Protein 8CC2 (pdb70)

Structure (mmCIF, N/CA/C/O backbone):
data_8CC2
#
_entry.id   8CC2
#
_cell.length_a   33.185
_cell.length_b   79.214
_cell.length_c   90.631
_cell.angle_alpha   90.000
_cell.angle_beta   90.000
_cell.angle_gamma   90.000
#
_symmetry.space_group_name_H-M   'P 21 21 21'
#
loop_
_entity.id
_entity.type
_entity.pdbx_description
1 polymer 'Cathepsin B-like peptidase (C01 family)'
2 non-polymer 'gallinamide A, bound form'
3 non-polymer 'SODIUM ION'
4 water water
#
loop_
_atom_site.group_PDB
_atom_site.id
_atom_site.type_symbol
_atom_site.label_atom_id
_atom_site.label_alt_id
_atom_site.label_comp_id
_atom_site.label_asym_id
_atom_site.label_entity_id
_atom_site.label_seq_id
_atom_site.pdbx_PDB_ins_code
_atom_site.Cartn_x
_atom_site.Cartn_y
_atom_site.Cartn_z
_atom_site.occupancy
_atom_site.B_iso_or_equiv
_atom_site.auth_seq_id
_atom_site.auth_comp_id
_atom_site.auth_asym_id
_atom_site.auth_atom_id
_atom_site.pdbx_PDB_model_num
ATOM 1 N N . VAL A 1 1 ? -4.545 -11.535 -2.542 1.000 40.223 70 VAL AAA N 1
ATOM 2 C CA . VAL A 1 1 ? -3.381 -10.595 -2.415 1.000 40.402 70 VAL AAA CA 1
ATOM 3 C C . VAL A 1 1 ? -3.692 -9.552 -1.335 1.000 35.806 70 VAL AAA C 1
ATOM 4 O O . VAL A 1 1 ? -4.870 -9.108 -1.221 1.000 34.687 70 VAL AAA O 1
ATOM 8 N N . GLU A 1 2 ? -2.676 -9.145 -0.573 1.000 28.610 71 GLU AAA N 1
ATOM 9 C CA . GLU A 1 2 ? -2.849 -8.066 0.427 1.000 24.014 71 GLU AAA CA 1
ATOM 10 C C . GLU A 1 2 ? -2.711 -6.722 -0.298 1.000 20.510 71 GLU AAA C 1
ATOM 11 O O . GLU A 1 2 ? -1.691 -6.448 -0.967 1.000 24.035 71 GLU AAA O 1
ATOM 17 N N . ILE A 1 3 ? -3.718 -5.897 -0.113 1.000 18.907 72 ILE AAA N 1
ATOM 18 C CA . ILE A 1 3 ? -3.800 -4.546 -0.695 1.000 17.351 72 ILE AAA CA 1
ATOM 19 C C . ILE A 1 3 ? -3.053 -3.596 0.229 1.000 15.974 72 ILE AAA C 1
ATOM 20 O O . ILE A 1 3 ? -3.377 -3.513 1.429 1.000 17.440 72 ILE AAA O 1
ATOM 25 N N . PRO A 1 4 ? -2.066 -2.834 -0.306 1.000 14.832 73 PRO AAA N 1
ATOM 26 C CA . PRO A 1 4 ? -1.362 -1.835 0.491 1.000 15.628 73 PRO AAA CA 1
ATOM 27 C C . PRO A 1 4 ? -2.279 -0.644 0.783 1.000 14.862 73 PRO AAA C 1
ATOM 28 O O . PRO A 1 4 ? -3.266 -0.431 0.062 1.000 15.893 73 PRO AAA O 1
ATOM 32 N N . SER A 1 5 ? -1.947 0.126 1.811 1.000 15.356 74 SER AAA N 1
ATOM 33 C CA . SER A 1 5 ? -2.733 1.309 2.242 1.000 17.428 74 SER AAA CA 1
ATOM 34 C C . SER A 1 5 ? -2.695 2.371 1.149 1.000 15.086 74 SER AAA C 1
ATOM 35 O O . SER A 1 5 ? -3.632 3.176 1.034 1.000 16.969 74 SER AAA O 1
ATOM 38 N N . SER A 1 6 ? -1.628 2.390 0.364 1.000 13.362 75 SER AAA N 1
ATOM 39 C CA A SER A 1 6 ? -1.511 3.338 -0.761 0.500 12.288 75 SER AAA CA 1
ATOM 40 C CA B SER A 1 6 ? -1.450 3.360 -0.735 0.500 13.169 75 SER AAA CA 1
ATOM 41 C C . SER A 1 6 ? -0.839 2.651 -1.946 1.000 11.933 75 SER AAA C 1
ATOM 42 O O . SER A 1 6 ? -0.092 1.669 -1.760 1.000 13.566 75 SER AAA O 1
ATOM 47 N N . PHE A 1 7 ? -1.166 3.125 -3.123 1.000 10.427 76 PHE AAA N 1
ATOM 48 C CA . PHE A 1 7 ? -0.605 2.587 -4.370 1.000 9.817 76 PHE AAA CA 1
ATOM 49 C C . PHE A 1 7 ? -0.599 3.712 -5.391 1.000 9.788 76 PHE AAA C 1
ATOM 50 O O . PHE A 1 7 ? -1.607 4.400 -5.529 1.000 10.779 76 PHE AAA O 1
ATOM 58 N N . ASP A 1 8 ? 0.493 3.810 -6.139 1.000 9.685 77 ASP AAA N 1
ATOM 59 C CA . ASP A 1 8 ? 0.594 4.815 -7.218 1.000 10.308 77 ASP AAA CA 1
ATOM 60 C C . ASP A 1 8 ? 1.205 4.118 -8.422 1.000 9.462 77 ASP AAA C 1
ATOM 61 O O . ASP A 1 8 ? 2.381 3.722 -8.367 1.000 10.499 77 ASP AAA O 1
ATOM 66 N N . SER A 1 9 ? 0.440 3.985 -9.497 1.000 9.125 78 SER AAA N 1
ATOM 67 C CA . SER A 1 9 ? 0.926 3.313 -10.727 1.000 9.021 78 SER AAA CA 1
ATOM 68 C C . SER A 1 9 ? 2.219 3.984 -11.219 1.000 9.356 78 SER AAA C 1
ATOM 69 O O . SER A 1 9 ? 3.036 3.321 -11.867 1.000 10.267 78 SER AAA O 1
ATOM 72 N N . ARG A 1 10 ? 2.358 5.295 -11.015 1.000 10.226 79 ARG AAA N 1
ATOM 73 C CA . ARG A 1 10 ? 3.558 6.020 -11.524 1.000 11.103 79 ARG AAA CA 1
ATOM 74 C C . ARG A 1 10 ? 4.811 5.492 -10.843 1.000 11.590 79 ARG AAA C 1
ATOM 75 O O . ARG A 1 10 ? 5.872 5.538 -11.463 1.000 14.432 79 ARG AAA O 1
ATOM 83 N N . LYS A 1 11 ? 4.701 5.052 -9.593 1.000 12.036 80 LYS AAA N 1
ATOM 84 C CA . LYS A 1 11 ? 5.850 4.549 -8.797 1.000 12.584 80 LYS AAA CA 1
ATOM 85 C C . LYS A 1 11 ? 6.093 3.061 -9.059 1.000 12.129 80 LYS AAA C 1
ATOM 86 O O . LYS A 1 11 ? 7.272 2.640 -8.997 1.000 14.687 80 LYS AAA O 1
ATOM 92 N N . LYS A 1 12 ? 5.069 2.277 -9.400 1.000 11.879 81 LYS AAA N 1
ATOM 93 C CA . LYS A 1 12 ? 5.293 0.837 -9.673 1.000 12.295 81 LYS AAA CA 1
ATOM 94 C C . LYS A 1 12 ? 5.941 0.676 -11.054 1.000 11.965 81 LYS AAA C 1
ATOM 95 O O . LYS A 1 12 ? 6.807 -0.231 -11.208 1.000 14.614 81 LYS AAA O 1
ATOM 101 N N . TRP A 1 13 ? 5.533 1.482 -12.043 1.000 11.119 82 TRP AAA N 1
ATOM 102 C CA . TRP A 1 13 ? 5.972 1.281 -13.450 1.000 10.505 82 TRP AAA CA 1
ATOM 103 C C . TRP A 1 13 ? 6.538 2.578 -14.019 1.000 10.427 82 TRP AAA C 1
ATOM 104 O O . TRP A 1 13 ? 6.044 3.098 -15.029 1.000 11.068 82 TRP AAA O 1
ATOM 115 N N . PRO A 1 14 ? 7.642 3.104 -13.435 1.000 11.651 83 PRO AAA N 1
ATOM 116 C CA . PRO A 1 14 ? 8.155 4.407 -13.875 1.000 12.741 83 PRO AAA CA 1
ATOM 117 C C . PRO A 1 14 ? 8.762 4.444 -15.280 1.000 11.898 83 PRO AAA C 1
ATOM 118 O O . PRO A 1 14 ? 8.850 5.525 -15.863 1.000 13.706 83 PRO AAA O 1
ATOM 122 N N . ARG A 1 15 ? 9.093 3.287 -15.843 1.000 11.974 84 ARG AAA N 1
ATOM 123 C CA . ARG A 1 15 ? 9.570 3.260 -17.241 1.000 13.361 84 ARG AAA CA 1
ATOM 124 C C . ARG A 1 15 ? 8.444 3.629 -18.203 1.000 12.657 84 ARG AAA C 1
ATOM 125 O O . ARG A 1 15 ? 8.749 4.045 -19.334 1.000 14.540 84 ARG AAA O 1
ATOM 133 N N . CYS A 1 16 ? 7.190 3.489 -17.790 1.000 10.820 85 CYS AAA N 1
ATOM 134 C CA . CYS A 1 16 ? 6.028 3.739 -18.661 1.000 12.467 85 CYS AAA CA 1
ATOM 135 C C . CYS A 1 16 ? 5.611 5.203 -18.492 1.000 12.404 85 CYS AAA C 1
ATOM 136 O O . CYS A 1 16 ? 4.804 5.523 -17.629 1.000 13.012 85 CYS AAA O 1
ATOM 139 N N . LYS A 1 17 ? 6.176 6.078 -19.301 1.000 14.283 86 LYS AAA N 1
ATOM 140 C CA . LYS A 1 17 ? 6.038 7.530 -19.101 1.000 17.179 86 LYS AAA CA 1
ATOM 141 C C . LYS A 1 17 ? 4.607 8.004 -19.361 1.000 14.068 86 LYS AAA C 1
ATOM 142 O O . LYS A 1 17 ? 4.277 9.105 -18.905 1.000 15.436 86 LYS AAA O 1
ATOM 148 N N . SER A 1 18 ? 3.777 7.231 -20.064 1.000 11.778 87 SER AAA N 1
ATOM 149 C CA . SER A 1 18 ? 2.378 7.642 -20.284 1.000 10.889 87 SER AAA CA 1
ATOM 150 C C . SER A 1 18 ? 1.676 7.789 -18.928 1.000 10.428 87 SER AAA C 1
ATOM 151 O O . SER A 1 18 ? 0.759 8.614 -18.806 1.000 10.142 87 SER AAA O 1
ATOM 154 N N . ILE A 1 19 ? 2.058 6.984 -17.941 1.000 9.606 88 ILE AAA N 1
ATOM 155 C CA . ILE A 1 19 ? 1.257 6.921 -16.686 1.000 9.672 88 ILE AAA CA 1
ATOM 156 C C . ILE A 1 19 ? 1.256 8.297 -16.010 1.000 9.438 88 ILE AAA C 1
ATOM 157 O O . ILE A 1 19 ? 0.227 8.677 -15.439 1.000 11.823 88 ILE AAA O 1
ATOM 162 N N . ALA A 1 20 ? 2.395 9.001 -16.039 1.000 9.839 89 ALA AAA N 1
ATOM 163 C CA . ALA A 1 20 ? 2.520 10.324 -15.401 1.000 11.398 89 ALA AAA CA 1
ATOM 164 C C . ALA A 1 20 ? 2.252 11.480 -16.375 1.000 11.587 89 ALA AAA C 1
ATOM 165 O O . ALA A 1 20 ? 2.583 12.627 -16.027 1.000 16.555 89 ALA AAA O 1
ATOM 167 N N . THR A 1 21 ? 1.650 11.220 -17.520 1.000 11.686 90 THR AAA N 1
ATOM 168 C CA . THR A 1 21 ? 1.359 12.271 -18.528 1.000 12.772 90 THR AAA CA 1
ATOM 169 C C . THR A 1 21 ? -0.102 12.692 -18.362 1.000 14.546 90 THR AAA C 1
ATOM 170 O O . THR A 1 21 ? -0.996 11.862 -18.497 1.000 24.268 90 THR AAA O 1
ATOM 174 N N . ILE A 1 22 ? -0.318 13.968 -18.116 1.000 9.651 91 ILE AAA N 1
ATOM 175 C CA . ILE A 1 22 ? -1.658 14.613 -18.112 1.000 9.670 91 ILE AAA CA 1
ATOM 176 C C . ILE A 1 22 ? -1.925 15.206 -19.492 1.000 9.574 91 ILE AAA C 1
ATOM 177 O O . ILE A 1 22 ? -1.085 15.934 -20.038 1.000 13.085 91 ILE AAA O 1
ATOM 182 N N . ARG A 1 23 ? -3.099 14.891 -20.017 1.000 8.738 92 ARG AAA N 1
ATOM 183 C CA . ARG A 1 23 ? -3.552 15.370 -21.323 1.000 9.774 92 ARG AAA CA 1
ATOM 184 C C . ARG A 1 23 ? -4.636 16.444 -21.166 1.000 8.946 92 ARG AAA C 1
ATOM 185 O O . ARG A 1 23 ? -5.098 16.714 -20.037 1.000 9.450 92 ARG AAA O 1
ATOM 193 N N . ASP A 1 24 ? -5.028 17.003 -22.307 1.000 9.466 93 ASP AAA N 1
ATOM 194 C CA . ASP A 1 24 ? -6.091 18.039 -22.370 1.000 9.513 93 ASP AAA CA 1
ATOM 195 C C . ASP A 1 24 ? -7.048 17.705 -23.517 1.000 9.043 93 ASP AAA C 1
ATOM 196 O O . ASP A 1 24 ? -6.640 17.779 -24.692 1.000 10.062 93 ASP AAA O 1
ATOM 201 N N . GLN A 1 25 ? -8.309 17.444 -23.186 1.000 9.039 94 GLN AAA N 1
ATOM 202 C CA . GLN A 1 25 ? -9.353 17.150 -24.203 1.000 9.946 94 GLN AAA CA 1
ATOM 203 C C . GLN A 1 25 ? -9.757 18.419 -24.975 1.000 9.962 94 GLN AAA C 1
ATOM 204 O O . GLN A 1 25 ? -10.438 18.297 -26.007 1.000 10.018 94 GLN AAA O 1
ATOM 210 N N . SER A 1 26 ? -9.383 19.600 -24.501 1.000 9.926 95 SER AAA N 1
ATOM 211 C CA . SER A 1 26 ? -9.700 20.883 -25.166 1.000 9.694 95 SER AAA CA 1
ATOM 212 C C . SER A 1 26 ? -11.225 21.105 -25.185 1.000 9.441 95 SER AAA C 1
ATOM 213 O O . SER A 1 26 ? -11.948 20.604 -24.266 1.000 10.673 95 SER AAA O 1
ATOM 216 N N . ARG A 1 27 ? -11.703 21.861 -26.181 1.000 10.407 96 ARG AAA N 1
ATOM 217 C CA . ARG A 1 27 ? -13.117 22.308 -26.263 1.000 10.932 96 ARG AAA CA 1
ATOM 218 C C . ARG A 1 27 ? -13.919 21.183 -26.941 1.000 10.564 96 ARG AAA C 1
ATOM 219 O O . ARG A 1 27 ? -14.467 21.367 -28.027 1.000 13.343 96 ARG AAA O 1
ATOM 227 N N . CYS A 1 28 ? -14.036 20.040 -26.290 1.000 11.262 97 CYS AAA N 1
ATOM 228 C CA . CYS A 1 28 ? -14.556 18.795 -26.909 1.000 12.154 97 CYS AAA CA 1
ATOM 229 C C . CYS A 1 28 ? -14.959 17.884 -25.757 1.000 11.750 97 CYS AAA C 1
ATOM 230 O O . CYS A 1 28 ? -14.154 17.706 -24.854 1.000 13.245 97 CYS AAA O 1
ATOM 233 N N . GLY A 1 29 ? -16.130 17.278 -25.836 1.000 11.630 98 GLY AAA N 1
ATOM 234 C CA . GLY A 1 29 ? -16.589 16.293 -24.851 1.000 11.167 98 GLY AAA CA 1
ATOM 235 C C . GLY A 1 29 ? -16.022 14.914 -25.117 1.000 10.978 98 GLY AAA C 1
ATOM 236 O O . GLY A 1 29 ? -16.771 13.939 -25.126 1.000 13.975 98 GLY AAA O 1
ATOM 237 N N . SER A 1 30 ? -14.715 14.827 -25.275 1.000 10.145 99 SER AAA N 1
ATOM 238 C CA . SER A 1 30 ? -13.999 13.586 -25.624 1.000 9.440 99 SER AAA CA 1
ATOM 239 C C . SER A 1 30 ? -13.371 12.920 -24.395 1.000 9.983 99 SER AAA C 1
ATOM 240 O O . SER A 1 30 ? -12.495 12.043 -24.555 1.000 9.821 99 SER AAA O 1
ATOM 243 N N . CYS A 1 31 ? -13.808 13.284 -23.202 1.000 9.336 100 CYS AAA N 1
ATOM 244 C CA . CYS A 1 31 ? -13.333 12.633 -21.956 1.000 9.957 100 CYS AAA CA 1
ATOM 245 C C . CYS A 1 31 ? -13.340 11.105 -22.106 1.000 9.344 100 CYS AAA C 1
ATOM 246 O O . CYS A 1 31 ? -12.384 10.445 -21.671 1.000 9.629 100 CYS AAA O 1
ATOM 249 N N . TRP A 1 32 ? -14.422 10.546 -22.643 1.000 8.677 101 TRP AAA N 1
ATOM 250 C CA . TRP A 1 32 ? -14.556 9.081 -22.809 1.000 9.249 101 TRP AAA CA 1
ATOM 251 C C . TRP A 1 32 ? -13.361 8.510 -23.573 1.000 8.943 101 TRP AAA C 1
ATOM 252 O O . TRP A 1 32 ? -12.895 7.406 -23.253 1.000 10.060 101 TRP AAA O 1
ATOM 263 N N . ALA A 1 33 ? -12.931 9.224 -24.610 1.000 8.893 102 ALA AAA N 1
ATOM 264 C CA . ALA A 1 33 ? -11.813 8.779 -25.484 1.000 8.655 102 ALA AAA CA 1
ATOM 265 C C . ALA A 1 33 ? -10.465 8.985 -24.777 1.000 8.543 102 ALA AAA C 1
ATOM 266 O O . ALA A 1 33 ? -9.559 8.153 -24.925 1.000 9.825 102 ALA AAA O 1
ATOM 268 N N . PHE A 1 34 ? -10.332 10.085 -24.035 1.000 8.525 103 PHE AAA N 1
ATOM 269 C CA . PHE A 1 34 ? -9.073 10.384 -23.314 1.000 8.759 103 PHE AAA CA 1
ATOM 270 C C . PHE A 1 34 ? -8.813 9.353 -22.208 1.000 8.669 103 PHE AAA C 1
ATOM 271 O O . PHE A 1 34 ? -7.711 8.795 -22.125 1.000 9.594 103 PHE AAA O 1
ATOM 279 N N . GLY A 1 35 ? -9.808 9.091 -21.367 1.000 8.430 104 GLY AAA N 1
ATOM 280 C CA . GLY A 1 35 ? -9.592 8.093 -20.314 1.000 8.889 104 GLY AAA CA 1
ATOM 281 C C . GLY A 1 35 ? -9.222 6.744 -20.905 1.000 8.630 104 GLY AAA C 1
ATOM 282 O O . GLY A 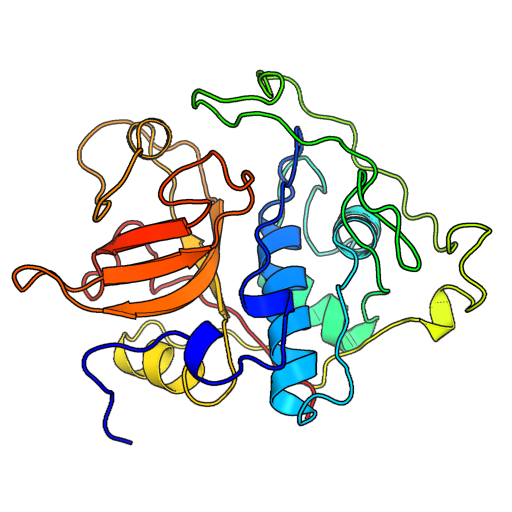1 35 ? -8.408 6.004 -20.310 1.000 9.255 104 GLY AAA O 1
ATOM 283 N N . ALA A 1 36 ? -9.838 6.399 -22.026 1.000 8.777 105 ALA AAA N 1
ATOM 284 C CA . ALA A 1 36 ? -9.566 5.142 -22.757 1.000 8.738 105 ALA AAA CA 1
ATOM 285 C C . ALA A 1 36 ? -8.123 5.119 -23.267 1.000 8.240 105 ALA AAA C 1
ATOM 286 O O . ALA A 1 36 ? -7.337 4.261 -22.847 1.000 9.357 105 ALA AAA O 1
ATOM 288 N N . VAL A 1 37 ? -7.757 6.039 -24.154 1.000 8.625 106 VAL AAA N 1
ATOM 289 C CA . VAL A 1 37 ? -6.402 5.959 -24.769 1.000 9.130 106 VAL AAA CA 1
ATOM 290 C C . VAL A 1 37 ? -5.307 6.134 -23.725 1.000 8.775 106 VAL AAA C 1
ATOM 291 O O . VAL A 1 37 ? -4.230 5.554 -23.893 1.000 9.356 106 VAL AAA O 1
ATOM 295 N N . GLU A 1 38 ? -5.543 6.915 -22.680 1.000 8.352 107 GLU AAA N 1
ATOM 296 C CA . GLU A 1 38 ? -4.549 7.031 -21.588 1.000 8.157 107 GLU AAA CA 1
ATOM 297 C C . GLU A 1 38 ? -4.346 5.665 -20.936 1.000 8.849 107 GLU AAA C 1
ATOM 298 O O . GLU A 1 38 ? -3.187 5.220 -20.768 1.000 9.834 107 GLU AAA O 1
ATOM 304 N N . ALA A 1 39 ? -5.418 5.044 -20.451 1.000 8.699 108 ALA AAA N 1
ATOM 305 C CA . ALA A 1 39 ? -5.272 3.752 -19.748 1.000 8.314 108 ALA AAA CA 1
ATOM 306 C C . ALA A 1 39 ? -4.756 2.683 -20.717 1.000 8.171 108 ALA AAA C 1
ATOM 307 O O . ALA A 1 39 ? -4.006 1.786 -20.265 1.000 9.154 108 ALA AAA O 1
ATOM 309 N N . MET A 1 40 ? -5.144 2.725 -21.980 1.000 8.810 109 MET AAA N 1
ATOM 310 C CA . MET A 1 40 ? -4.658 1.736 -22.980 1.000 8.906 109 MET AAA CA 1
ATOM 311 C C . MET A 1 40 ? -3.153 1.935 -23.214 1.000 8.739 109 MET AAA C 1
ATOM 312 O O . MET A 1 40 ? -2.437 0.968 -23.384 1.000 10.273 109 MET AAA O 1
ATOM 317 N N . SER A 1 41 ? -2.707 3.187 -23.266 1.000 8.998 110 SER AAA N 1
ATOM 318 C CA . SER A 1 41 ? -1.261 3.498 -23.408 1.000 8.879 110 SER AAA CA 1
ATOM 319 C C . SER A 1 41 ? -0.511 2.903 -22.220 1.000 9.525 110 SER AAA C 1
ATOM 320 O O . SER A 1 41 ? 0.502 2.176 -22.369 1.000 10.532 110 SER AAA O 1
ATOM 323 N N . ASP A 1 42 ? -1.014 3.160 -21.017 1.000 9.193 111 ASP AAA N 1
ATOM 324 C CA . ASP A 1 42 ? -0.382 2.677 -19.763 1.000 9.240 111 ASP AAA CA 1
ATOM 325 C C . ASP A 1 42 ? -0.292 1.153 -19.826 1.000 9.615 111 ASP AAA C 1
ATOM 326 O O . ASP A 1 42 ? 0.773 0.553 -19.560 1.000 9.310 111 ASP AAA O 1
ATOM 331 N N . ARG A 1 43 ? -1.439 0.526 -20.074 1.000 8.942 112 ARG AAA N 1
ATOM 332 C CA . ARG A 1 43 ? -1.511 -0.943 -19.994 1.000 9.082 112 ARG AAA CA 1
ATOM 333 C C . ARG A 1 43 ? -0.695 -1.600 -21.108 1.000 9.384 112 ARG AAA C 1
ATOM 334 O O . ARG A 1 43 ? -0.149 -2.699 -20.854 1.000 10.594 112 ARG AAA O 1
ATOM 342 N N . SER A 1 44 ? -0.660 -1.019 -22.304 1.000 9.688 113 SER AAA N 1
ATOM 343 C CA . SER A 1 44 ? 0.164 -1.575 -23.401 1.000 10.756 113 SER AAA CA 1
ATOM 344 C C . SER A 1 44 ? 1.629 -1.652 -22.953 1.000 9.989 113 SER AAA C 1
ATOM 345 O O . SER A 1 44 ? 2.305 -2.650 -23.224 1.000 11.792 113 SER AAA O 1
ATOM 348 N N . CYS A 1 45 ? 2.092 -0.620 -22.259 1.000 9.476 114 CYS AAA N 1
ATOM 349 C CA . CYS A 1 45 ? 3.488 -0.556 -21.781 1.000 10.031 114 CYS AAA CA 1
ATOM 350 C C . CYS A 1 45 ? 3.680 -1.536 -20.616 1.000 10.079 114 CYS AAA C 1
ATOM 351 O O . CYS A 1 45 ? 4.597 -2.363 -20.631 1.000 11.115 114 CYS AAA O 1
ATOM 354 N N . ILE A 1 46 ? 2.820 -1.460 -19.617 1.000 9.781 115 ILE AAA N 1
ATOM 355 C CA . ILE A 1 46 ? 2.943 -2.301 -18.396 1.000 9.506 115 ILE AAA CA 1
ATOM 356 C C . ILE A 1 46 ? 2.954 -3.787 -18.799 1.000 10.022 115 ILE AAA C 1
ATOM 357 O O . ILE A 1 46 ? 3.789 -4.541 -18.328 1.000 12.264 115 ILE AAA O 1
ATOM 362 N N . GLN A 1 47 ? 1.981 -4.176 -19.610 1.000 9.736 116 GLN AAA N 1
ATOM 363 C CA . GLN A 1 47 ? 1.698 -5.613 -19.879 1.000 9.812 116 GLN AAA CA 1
ATOM 364 C C . GLN A 1 47 ? 2.696 -6.178 -20.899 1.000 9.903 116 GLN AAA C 1
ATOM 365 O O . GLN A 1 47 ? 2.758 -7.402 -21.058 1.000 11.975 116 GLN AAA O 1
ATOM 371 N N . SER A 1 48 ? 3.444 -5.321 -21.607 1.000 11.410 117 SER AAA N 1
ATOM 372 C CA . SER A 1 48 ? 4.493 -5.735 -22.571 1.000 11.721 117 SER AAA CA 1
ATOM 373 C C . SER A 1 48 ? 5.883 -5.576 -21.934 1.000 12.605 117 SER AAA C 1
ATOM 374 O O . SER A 1 48 ? 6.882 -5.656 -22.650 1.000 13.801 117 SER AAA O 1
ATOM 377 N N . GLY A 1 49 ? 5.978 -5.337 -20.640 1.000 13.916 118 GLY AAA N 1
ATOM 378 C CA . GLY A 1 49 ? 7.294 -5.189 -20.000 1.000 14.590 118 GLY AAA CA 1
ATOM 379 C C . GLY A 1 49 ? 8.073 -3.995 -20.557 1.000 16.315 118 GLY AAA C 1
ATOM 380 O O . GLY A 1 49 ? 9.337 -4.019 -20.549 1.000 20.038 118 GLY AAA O 1
ATOM 381 N N . GLY A 1 50 ? 7.369 -2.968 -21.022 1.000 15.517 119 GLY AAA N 1
ATOM 382 C CA . GLY A 1 50 ? 7.962 -1.717 -21.540 1.000 16.788 119 GLY AAA CA 1
ATOM 383 C C . GLY A 1 50 ? 8.245 -1.748 -23.034 1.000 18.365 119 GLY AAA C 1
ATOM 384 O O . GLY A 1 50 ? 8.745 -0.736 -23.550 1.000 22.165 119 GLY AAA O 1
ATOM 385 N N . LYS A 1 51 ? 7.940 -2.846 -23.741 1.000 16.654 120 LYS AAA N 1
ATOM 386 C CA . LYS A 1 51 ? 8.245 -2.941 -25.189 1.000 18.494 120 LYS AAA CA 1
ATOM 387 C C . LYS A 1 51 ? 7.356 -1.957 -25.959 1.000 17.296 120 LYS AAA C 1
ATOM 388 O O . LYS A 1 51 ? 7.887 -1.244 -26.831 1.000 22.761 120 LYS AAA O 1
ATOM 394 N N . GLN A 1 52 ? 6.047 -1.928 -25.671 1.000 16.016 121 GLN AAA N 1
ATOM 395 C CA . GLN A 1 52 ? 5.085 -0.996 -26.331 1.000 16.526 121 GLN AAA CA 1
ATOM 396 C C . GLN A 1 52 ? 4.942 0.295 -25.527 1.000 18.511 121 GLN AAA C 1
ATOM 397 O O . GLN A 1 52 ? 3.932 0.460 -24.847 1.000 21.050 121 GLN AAA O 1
ATOM 403 N N . ASN A 1 53 ? 5.913 1.197 -25.664 1.000 15.409 122 ASN AAA N 1
ATOM 404 C CA . ASN A 1 53 ? 6.020 2.441 -24.875 1.000 15.216 122 ASN AAA CA 1
ATOM 405 C C . ASN A 1 53 ? 5.561 3.575 -25.799 1.000 14.595 122 ASN AAA C 1
ATOM 406 O O . ASN A 1 53 ? 6.364 4.152 -26.549 1.000 18.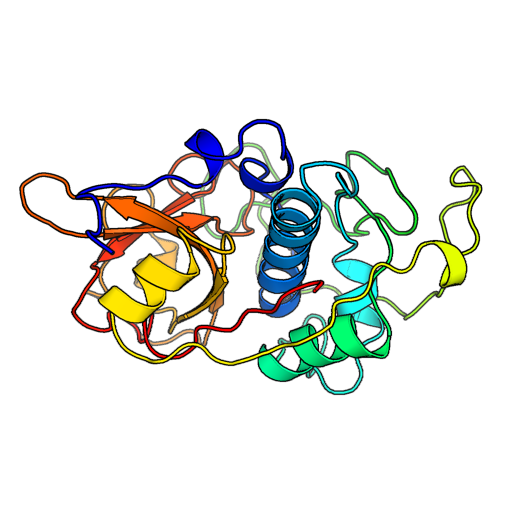820 122 ASN AAA O 1
ATOM 411 N N . VAL A 1 54 ? 4.249 3.769 -25.846 1.000 13.930 123 VAL AAA N 1
ATOM 412 C CA . VAL A 1 54 ? 3.592 4.637 -26.855 1.000 15.332 123 VAL AAA CA 1
ATOM 413 C C . VAL A 1 54 ? 2.560 5.540 -26.202 1.000 12.838 123 VAL AAA C 1
ATOM 414 O O . VAL A 1 54 ? 2.107 5.309 -25.087 1.000 14.360 123 VAL AAA O 1
ATOM 418 N N . GLU A 1 55 ? 2.227 6.589 -26.932 1.000 11.437 124 GLU AAA N 1
ATOM 419 C CA A GLU A 1 55 ? 1.109 7.494 -26.626 0.500 10.705 124 GLU AAA CA 1
ATOM 420 C CA B GLU A 1 55 ? 1.082 7.477 -26.603 0.500 11.737 124 GLU AAA CA 1
ATOM 421 C C . GLU A 1 55 ? 0.040 7.257 -27.692 1.000 10.334 124 GLU AAA C 1
ATOM 422 O O . GLU A 1 55 ? 0.269 7.658 -28.862 1.000 11.691 124 GLU AAA O 1
ATOM 433 N N . LEU A 1 56 ? -1.073 6.636 -27.310 1.000 9.356 125 LEU AAA N 1
ATOM 434 C CA . LEU A 1 56 ? -2.112 6.331 -28.302 1.000 9.750 125 LEU AAA CA 1
ATOM 435 C C . LEU A 1 56 ? -2.940 7.594 -28.588 1.000 9.312 125 LEU AAA C 1
ATOM 436 O O . LEU A 1 56 ? -3.177 8.448 -27.694 1.000 10.252 125 LEU AAA O 1
ATOM 441 N N . SER A 1 57 ? -3.433 7.658 -29.812 1.000 8.976 126 SER AAA N 1
ATOM 442 C CA . SER A 1 57 ? -4.124 8.825 -30.430 1.000 9.728 126 SER AAA CA 1
ATOM 443 C C . SER A 1 57 ? -5.559 8.946 -29.907 1.000 8.939 126 SER AAA C 1
ATOM 444 O O . SER A 1 57 ? -6.424 8.173 -30.327 1.000 9.757 126 SER AAA O 1
ATOM 447 N N . ALA A 1 58 ? -5.849 9.998 -29.143 1.000 9.940 127 ALA AAA N 1
ATOM 448 C CA . ALA A 1 58 ? -7.250 10.317 -28.792 1.000 9.721 127 ALA AAA CA 1
ATOM 449 C C . ALA A 1 58 ? -8.069 10.595 -30.047 1.000 9.957 127 ALA AAA C 1
ATOM 450 O O . ALA A 1 58 ? -9.252 10.190 -30.083 1.000 10.413 127 ALA AAA O 1
ATOM 452 N N . VAL A 1 59 ? -7.528 11.320 -31.021 1.000 9.404 128 VAL AAA N 1
ATOM 453 C CA . VAL A 1 59 ? -8.357 11.717 -32.181 1.000 10.332 128 VAL AAA CA 1
ATOM 454 C C . VAL A 1 59 ? -8.720 10.493 -33.032 1.000 9.469 128 VAL AAA C 1
ATOM 455 O O . VAL A 1 59 ? -9.830 10.476 -33.571 1.000 10.440 128 VAL AAA O 1
ATOM 459 N N . ASP A 1 60 ? -7.860 9.493 -33.166 1.000 9.678 129 ASP AAA N 1
ATOM 460 C CA . ASP A 1 60 ? -8.215 8.292 -33.956 1.000 10.009 129 ASP AAA CA 1
ATOM 461 C C . ASP A 1 60 ? -9.473 7.665 -33.339 1.000 10.351 129 ASP AAA C 1
ATOM 462 O O . ASP A 1 60 ? -10.434 7.398 -34.049 1.000 10.998 129 ASP AAA O 1
ATOM 467 N N . LEU A 1 61 ? -9.457 7.424 -32.038 1.000 10.769 130 LEU AAA N 1
ATOM 468 C CA . LEU A 1 61 ? -10.612 6.789 -31.356 1.000 10.461 130 LEU AAA CA 1
ATOM 469 C C . LEU A 1 61 ? -11.850 7.701 -31.427 1.000 10.714 130 LEU AAA C 1
ATOM 470 O O . LEU A 1 61 ? -12.931 7.240 -31.819 1.000 11.252 130 LEU AAA O 1
ATOM 475 N N . LEU A 1 62 ? -11.681 8.984 -31.116 1.000 10.941 131 LEU AAA N 1
ATOM 476 C CA . LEU A 1 62 ? -12.783 9.976 -31.097 1.000 12.412 131 LEU AAA CA 1
ATOM 477 C C . LEU A 1 62 ? -13.488 10.022 -32.456 1.000 11.485 131 LEU AAA C 1
ATOM 478 O O . LEU A 1 62 ? -14.733 10.098 -32.528 1.000 12.747 131 LEU AAA O 1
ATOM 483 N N . SER A 1 63 ? -12.700 10.066 -33.523 1.000 11.288 132 SER AAA N 1
ATOM 484 C CA . SER A 1 63 ? -13.203 10.366 -34.875 1.000 11.882 132 SER AAA CA 1
ATOM 485 C C . SER A 1 63 ? -13.643 9.100 -35.613 1.000 13.239 132 SER AAA C 1
ATOM 486 O O . SER A 1 63 ? -14.516 9.202 -36.515 1.000 14.381 132 SER AAA O 1
ATOM 489 N N . CYS A 1 64 ? -13.155 7.921 -35.243 1.000 12.658 133 CYS AAA N 1
ATOM 490 C CA . CYS A 1 64 ? -13.366 6.726 -36.077 1.000 13.269 133 CYS AAA CA 1
ATOM 491 C C . CYS A 1 64 ? -14.302 5.710 -35.431 1.000 14.648 133 CYS AAA C 1
ATOM 492 O O . CYS A 1 64 ? -14.813 4.871 -36.163 1.000 1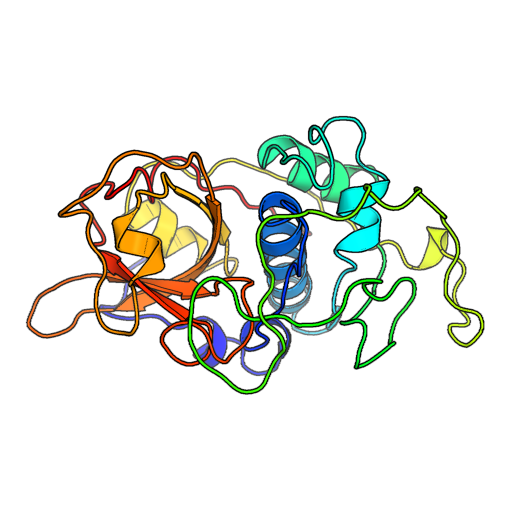7.896 133 CYS AAA O 1
ATOM 495 N N . CYS A 1 65 ? -14.500 5.740 -34.121 1.000 15.051 134 CYS AAA N 1
ATOM 496 C CA . CYS A 1 65 ? -15.365 4.730 -33.475 1.000 16.254 134 CYS AAA CA 1
ATOM 497 C C . CYS A 1 65 ? -16.837 5.138 -33.670 1.000 21.076 134 CYS AAA C 1
ATOM 498 O O . CYS A 1 65 ? -17.282 6.051 -32.995 1.000 26.865 134 CYS AAA O 1
ATOM 501 N N . GLU A 1 66 ? -17.587 4.398 -34.494 1.000 28.415 135 GLU AAA N 1
ATOM 502 C CA . GLU A 1 66 ? -19.023 4.672 -34.781 1.000 29.625 135 GLU AAA CA 1
ATOM 503 C C . GLU A 1 66 ? -19.909 4.269 -33.595 1.000 27.888 135 GLU AAA C 1
ATOM 504 O O . GLU A 1 66 ? -20.971 4.910 -33.371 1.000 40.416 135 GLU AAA O 1
ATOM 506 N N . SER A 1 67 ? -19.519 3.233 -32.866 1.000 18.906 136 SER AAA N 1
ATOM 507 C CA . SER A 1 67 ? -20.348 2.617 -31.807 1.000 18.193 136 SER AAA CA 1
ATOM 508 C C . SER A 1 67 ? -20.156 3.335 -30.464 1.000 17.422 136 SER AAA C 1
ATOM 509 O O . SER A 1 67 ? -20.886 3.047 -29.522 1.000 19.527 136 SER AAA O 1
ATOM 512 N N . CYS A 1 68 ? -19.228 4.272 -30.375 1.000 16.052 137 CYS AAA N 1
ATOM 513 C CA . CYS A 1 68 ? -18.807 4.900 -29.105 1.000 15.536 137 CYS AAA CA 1
ATOM 514 C C . CYS A 1 68 ? -19.660 6.133 -28.770 1.000 14.687 137 CYS AAA C 1
ATOM 515 O O . CYS A 1 68 ? -19.474 6.702 -27.694 1.000 20.430 137 CYS AAA O 1
ATOM 518 N N . GLY A 1 69 ? -20.569 6.544 -29.640 1.000 17.060 138 GLY AAA N 1
ATOM 519 C CA . GLY A 1 69 ? -21.455 7.684 -29.346 1.000 20.215 138 GLY AAA CA 1
ATOM 520 C C . GLY A 1 69 ? -21.278 8.823 -30.338 1.000 19.791 138 GLY AAA C 1
ATOM 521 O O . GLY A 1 69 ? -21.312 8.576 -31.574 1.000 22.093 138 GLY AAA O 1
ATOM 522 N N . LEU A 1 70 ? -21.101 10.040 -29.830 1.000 19.215 139 LEU AAA N 1
ATOM 523 C CA . LEU A 1 70 ? -21.335 11.300 -30.584 1.000 21.998 139 LEU AAA CA 1
ATOM 524 C C . LEU A 1 70 ? -20.040 12.136 -30.651 1.000 19.461 139 LEU AAA C 1
ATOM 525 O O . LEU A 1 70 ? -20.130 13.363 -30.765 1.000 19.409 139 LEU AAA O 1
ATOM 530 N N . GLY A 1 71 ? -18.856 11.521 -30.560 1.000 18.336 140 GLY AAA N 1
ATOM 531 C CA . GLY A 1 71 ? -17.588 12.253 -30.748 1.000 16.939 140 GLY AAA CA 1
ATOM 532 C C . GLY A 1 71 ? -17.405 13.356 -29.702 1.000 15.274 140 GLY AAA C 1
ATOM 533 O O . GLY A 1 71 ? -17.401 13.078 -28.506 1.000 14.397 140 GLY AAA O 1
ATOM 534 N N . CYS A 1 72 ? -17.256 14.597 -30.134 1.000 14.644 141 CYS AAA N 1
ATOM 535 C CA . CYS A 1 72 ? -17.098 15.761 -29.227 1.000 13.525 141 CYS AAA CA 1
ATOM 536 C C . CYS A 1 72 ? -18.381 16.053 -28.445 1.000 14.067 141 CYS AAA C 1
ATOM 537 O O . CYS A 1 72 ? -18.309 16.882 -27.510 1.000 13.708 141 CYS AAA O 1
ATOM 540 N N . GLU A 1 73 ? -19.509 15.422 -28.767 1.000 16.985 142 GLU AAA N 1
ATOM 541 C CA A GLU A 1 73 ? -20.774 15.597 -28.007 0.500 18.197 142 GLU AAA CA 1
ATOM 542 C CA B GLU A 1 73 ? -20.746 15.637 -27.967 0.500 18.149 142 GLU AAA CA 1
ATOM 543 C C . GLU A 1 73 ? -20.902 14.540 -26.908 1.000 18.221 142 GLU AAA C 1
ATOM 544 O O . GLU A 1 73 ? -21.944 14.539 -26.226 1.000 23.030 142 GLU AAA O 1
ATOM 555 N N . GLY A 1 74 ? -19.908 13.677 -26.742 1.000 16.352 143 GLY AAA N 1
ATOM 556 C CA . GLY A 1 74 ? -19.893 12.668 -25.673 1.000 17.341 143 GLY AAA CA 1
ATOM 557 C C . GLY A 1 74 ? -19.919 11.257 -26.199 1.000 13.771 143 GLY AAA C 1
ATOM 558 O O . GLY A 1 74 ? -20.214 11.049 -27.376 1.000 18.016 143 GLY AAA O 1
ATOM 559 N N . GLY A 1 75 ? -19.618 10.310 -25.336 1.000 15.106 144 GLY AAA N 1
ATOM 560 C CA . GLY A 1 75 ? -19.466 8.890 -25.713 1.000 14.512 144 GLY AAA CA 1
ATOM 561 C C . GLY A 1 75 ? -19.625 7.908 -24.552 1.000 15.220 144 GLY AAA C 1
ATOM 562 O O . GLY A 1 75 ? -20.052 8.307 -23.450 1.000 20.239 144 GLY AAA O 1
ATOM 563 N N . ILE A 1 76 ? -19.305 6.645 -24.830 1.000 17.231 145 ILE AAA N 1
ATOM 564 C CA . ILE A 1 76 ? -19.632 5.418 -24.032 1.000 19.062 145 ILE AAA CA 1
ATOM 565 C C . ILE A 1 76 ? -18.341 4.618 -23.835 1.000 19.095 145 ILE AAA C 1
ATOM 566 O O . ILE A 1 76 ? -17.647 4.396 -24.815 1.000 18.786 145 ILE AAA O 1
ATOM 571 N N . LEU A 1 77 ? -18.048 4.117 -22.634 1.000 19.053 146 LEU AAA N 1
ATOM 572 C CA . LEU A 1 77 ? -16.748 3.425 -22.354 1.000 18.397 146 LEU AAA CA 1
ATOM 573 C C . LEU A 1 77 ? -16.629 2.053 -22.994 1.000 17.784 146 LEU AAA C 1
ATOM 574 O O . LEU A 1 77 ? -15.555 1.780 -23.528 1.000 18.173 146 LEU AAA O 1
ATOM 579 N N . GLY A 1 78 ? -17.604 1.181 -22.801 1.000 19.288 147 GLY AAA N 1
ATOM 580 C CA . GLY A 1 78 ? -17.500 -0.216 -23.250 1.000 22.126 147 GLY AAA CA 1
ATOM 581 C C . GLY A 1 78 ? -17.091 -0.261 -24.705 1.000 19.001 147 GLY AAA C 1
ATOM 582 O O . GLY A 1 78 ? -16.135 -0.950 -25.071 1.000 19.854 147 GLY AAA O 1
ATOM 583 N N . PRO A 1 79 ? -17.797 0.470 -25.581 1.000 17.601 148 PRO AAA N 1
ATOM 584 C CA . PRO A 1 79 ? -17.440 0.403 -26.993 1.000 16.154 148 PRO AAA CA 1
ATOM 585 C C . PRO A 1 79 ? -16.036 0.928 -27.301 1.000 13.165 148 PRO AAA C 1
ATOM 586 O O . PRO A 1 79 ? -15.467 0.486 -28.270 1.000 14.101 148 PRO AAA O 1
ATOM 590 N N . ALA A 1 80 ? -15.517 1.882 -26.525 1.000 12.638 149 ALA AAA N 1
ATOM 591 C CA . ALA A 1 80 ? -14.153 2.380 -26.785 1.000 11.278 149 ALA AAA CA 1
ATOM 592 C C . ALA A 1 80 ? -13.150 1.236 -26.591 1.000 10.413 149 ALA AAA C 1
ATOM 593 O O . ALA A 1 80 ? -12.192 1.097 -27.388 1.000 10.418 149 ALA AAA O 1
ATOM 595 N N . TRP A 1 81 ? -13.319 0.461 -25.521 1.000 9.846 150 TRP AAA N 1
ATOM 596 C CA . TRP A 1 81 ? -12.390 -0.662 -25.249 1.000 10.591 150 TRP AAA CA 1
ATOM 597 C C . TRP A 1 81 ? -12.605 -1.779 -26.282 1.000 10.828 150 TRP AAA C 1
ATOM 598 O O . TRP A 1 81 ? -11.612 -2.420 -26.706 1.000 11.301 150 TRP AAA O 1
ATOM 609 N N . ASP A 1 82 ? -13.840 -2.003 -26.719 1.000 11.143 151 ASP AAA N 1
ATOM 610 C CA . ASP A 1 82 ? -14.098 -2.995 -27.800 1.000 11.967 151 ASP AAA CA 1
ATOM 611 C C . ASP A 1 82 ? -13.403 -2.547 -29.093 1.000 11.486 151 ASP AAA C 1
ATOM 612 O O . ASP A 1 82 ? -12.887 -3.415 -29.816 1.000 12.675 151 ASP AAA O 1
ATOM 617 N N . TYR A 1 83 ? -13.422 -1.248 -29.402 1.000 11.305 152 TYR AAA N 1
ATOM 618 C CA . TYR A 1 83 ? -12.780 -0.694 -30.620 1.000 11.011 152 TYR AAA CA 1
ATOM 619 C C . TYR A 1 83 ? -11.271 -0.978 -30.566 1.000 10.527 152 TYR AAA C 1
ATOM 620 O O . TYR A 1 83 ? -10.657 -1.416 -31.570 1.000 10.592 152 TYR AAA O 1
ATOM 629 N N . TRP A 1 84 ? -10.661 -0.757 -29.416 1.000 10.074 153 TRP AAA N 1
ATOM 630 C CA . TRP A 1 84 ? -9.209 -1.027 -29.213 1.000 9.383 153 TRP AAA CA 1
ATOM 631 C C . TRP A 1 84 ? -8.913 -2.510 -29.467 1.000 9.780 153 TRP AAA C 1
ATOM 632 O O . TRP A 1 84 ? -7.882 -2.819 -30.096 1.000 10.097 153 TRP AAA O 1
ATOM 643 N N . VAL A 1 85 ? -9.759 -3.405 -28.978 1.000 10.220 154 VAL AAA N 1
ATOM 644 C CA . VAL A 1 85 ? -9.579 -4.860 -29.234 1.000 11.357 154 VAL AAA CA 1
ATOM 645 C C . VAL A 1 85 ? -9.730 -5.172 -30.723 1.000 11.255 154 VAL AAA C 1
ATOM 646 O O . VAL A 1 85 ? -8.889 -5.939 -31.267 1.000 12.743 154 VAL AAA O 1
ATOM 650 N N . LYS A 1 86 ? -10.795 -4.687 -31.353 1.000 11.216 155 LYS AAA N 1
ATOM 651 C CA . LYS A 1 86 ? -11.124 -5.126 -32.719 1.000 12.772 155 LYS AAA CA 1
ATOM 652 C C . LYS A 1 86 ? -10.288 -4.391 -33.786 1.000 13.167 155 LYS AAA C 1
ATOM 653 O O . LYS A 1 86 ? -9.737 -5.049 -34.668 1.000 17.622 155 LYS AAA O 1
ATOM 659 N N . GLU A 1 87 ? -10.260 -3.072 -33.750 1.000 12.619 156 GLU AAA N 1
ATOM 660 C CA . GLU A 1 87 ? -9.634 -2.245 -34.808 1.000 13.039 156 GLU AAA CA 1
ATOM 661 C C . GLU A 1 87 ? -8.265 -1.757 -34.344 1.000 11.650 156 GLU AAA C 1
ATOM 662 O O . GLU A 1 87 ? -7.406 -1.482 -35.211 1.000 14.770 156 GLU AAA O 1
ATOM 668 N N . GLY A 1 88 ? -8.088 -1.536 -33.056 1.000 10.944 157 GLY AAA N 1
ATOM 669 C CA . GLY A 1 88 ? -6.871 -0.914 -32.531 1.000 11.813 157 GLY AAA CA 1
ATOM 670 C C . GLY A 1 88 ? -6.873 0.595 -32.735 1.000 10.716 157 GLY AAA C 1
ATOM 671 O O . GLY A 1 88 ? -7.787 1.165 -33.360 1.000 11.214 157 GLY AAA O 1
ATOM 672 N N . ILE A 1 89 ? -5.859 1.228 -32.181 1.000 10.100 158 ILE AAA N 1
ATOM 673 C CA . ILE A 1 89 ? -5.720 2.708 -32.146 1.000 9.514 158 ILE AAA CA 1
ATOM 674 C C . ILE A 1 89 ? -4.285 3.042 -32.537 1.000 9.298 158 ILE AAA C 1
ATOM 675 O O . ILE A 1 89 ? -3.337 2.387 -32.042 1.000 10.178 158 ILE AAA O 1
ATOM 680 N N . VAL A 1 90 ? -4.096 4.059 -33.380 1.000 9.460 159 VAL AAA N 1
ATOM 681 C CA . VAL A 1 90 ? -2.731 4.481 -33.788 1.000 9.496 159 VAL AAA CA 1
ATOM 682 C C . VAL A 1 90 ? -2.110 5.366 -32.693 1.000 9.517 159 VAL AAA C 1
ATOM 683 O O . VAL A 1 90 ? -2.771 5.703 -31.693 1.000 10.058 159 VAL AAA O 1
ATOM 687 N N . THR A 1 91 ? -0.850 5.747 -32.902 1.000 9.453 160 THR AAA N 1
ATOM 688 C CA . THR A 1 91 ? -0.161 6.678 -31.991 1.000 9.563 160 THR AAA CA 1
ATOM 689 C C . THR A 1 91 ? -0.521 8.134 -32.302 1.000 9.535 160 THR AAA C 1
ATOM 690 O O . THR A 1 91 ? -0.915 8.465 -33.427 1.000 9.917 160 THR AAA O 1
ATOM 694 N N . GLY A 1 92 ? -0.331 9.000 -31.318 1.000 9.394 161 GLY AAA N 1
ATOM 695 C CA . GLY A 1 92 ? -0.502 10.449 -31.517 1.000 9.334 161 GLY AAA CA 1
ATOM 696 C C . GLY A 1 92 ? -0.431 11.192 -30.206 1.000 9.558 161 GLY AAA C 1
ATOM 697 O O . GLY A 1 92 ? -1.169 10.841 -29.264 1.000 10.933 161 GLY AAA O 1
ATOM 698 N N . SER A 1 93 ? 0.339 12.266 -30.170 1.000 10.868 162 SER AAA N 1
ATOM 699 C CA . SER A 1 93 ? 0.563 13.081 -28.973 1.000 12.554 162 SER AAA CA 1
ATOM 700 C C . SER A 1 93 ? -0.424 14.246 -28.939 1.000 11.181 162 SER AAA C 1
ATOM 701 O O . SER A 1 93 ? -1.420 14.293 -29.705 1.000 11.966 162 SER AAA O 1
ATOM 704 N N . SER A 1 94 ? -0.168 15.178 -28.035 1.000 13.634 163 SER AAA N 1
ATOM 705 C CA . SER A 1 94 ? -0.902 16.462 -27.983 1.000 14.269 163 SER AAA CA 1
ATOM 706 C C . SER A 1 94 ? -0.634 17.272 -29.257 1.000 14.584 163 SER AAA C 1
ATOM 707 O O . SER A 1 94 ? 0.363 17.020 -30.002 1.000 15.704 163 SER AAA O 1
ATOM 710 N N . LYS A 1 95 ? -1.433 18.316 -29.465 1.000 14.272 164 LYS AAA N 1
ATOM 711 C CA . LYS A 1 95 ? -1.252 19.252 -30.590 1.000 14.878 164 LYS AAA CA 1
ATOM 712 C C . LYS A 1 95 ? 0.146 19.863 -30.488 1.000 14.621 164 LYS AAA C 1
ATOM 713 O O . LYS A 1 95 ? 0.855 19.916 -31.486 1.000 17.482 164 LYS AAA O 1
ATOM 719 N N . GLU A 1 96 ? 0.534 20.316 -29.298 1.000 15.525 165 GLU AAA N 1
ATOM 720 C CA A GLU A 1 96 ? 1.769 21.104 -29.074 0.500 18.598 165 GLU AAA CA 1
ATOM 721 C CA B GLU A 1 96 ? 1.787 21.099 -29.144 0.500 18.553 165 GLU AAA CA 1
ATOM 722 C C . GLU A 1 96 ? 2.996 20.199 -29.376 1.000 16.739 165 GLU AAA C 1
ATOM 723 O O . GLU A 1 96 ? 3.993 20.700 -29.898 1.000 21.421 165 GLU AAA O 1
ATOM 734 N N . ASN A 1 97 ? 2.935 18.917 -29.031 1.000 16.744 166 ASN AAA N 1
ATOM 735 C CA . ASN A 1 97 ? 4.089 17.994 -29.230 1.000 17.276 166 ASN AAA CA 1
ATOM 736 C C . ASN A 1 97 ? 4.137 17.489 -30.684 1.000 16.331 166 ASN AAA C 1
ATOM 737 O O . ASN A 1 97 ? 5.226 17.139 -31.155 1.000 18.905 166 ASN AAA O 1
ATOM 742 N N . HIS A 1 98 ? 2.973 17.402 -31.321 1.000 15.219 167 HIS AAA N 1
ATOM 743 C CA A HIS A 1 98 ? 2.829 17.049 -32.756 0.500 16.465 167 HIS AAA CA 1
ATOM 744 C CA B HIS A 1 98 ? 2.734 16.971 -32.729 0.500 17.051 167 HIS AAA CA 1
ATOM 745 C C . HIS A 1 98 ? 3.650 15.800 -33.124 1.000 14.106 167 HIS AAA C 1
ATOM 746 O O . HIS A 1 98 ? 4.309 15.822 -34.192 1.000 16.514 167 HIS AAA O 1
ATOM 759 N N . ALA A 1 99 ? 3.586 14.756 -32.317 1.000 13.914 168 ALA AAA N 1
ATOM 760 C CA . ALA A 1 99 ? 4.304 13.490 -32.530 1.000 13.344 168 ALA AAA CA 1
ATOM 761 C C . ALA A 1 99 ? 3.334 12.335 -32.793 1.000 11.726 168 ALA AAA C 1
ATOM 762 O O . ALA A 1 99 ? 2.138 12.399 -32.457 1.000 13.165 168 ALA AAA O 1
ATOM 764 N N . GLY A 1 100 ? 3.855 11.294 -33.425 1.000 11.932 169 GLY AAA N 1
ATOM 765 C CA . GLY A 1 100 ? 3.091 10.081 -33.722 1.000 12.326 169 GLY AAA CA 1
ATOM 766 C C . GLY A 1 100 ? 2.257 10.227 -34.972 1.000 10.943 169 GLY AAA C 1
ATOM 767 O O . GLY A 1 100 ? 2.367 11.180 -35.749 1.000 11.850 169 GLY AAA O 1
ATOM 768 N N . CYS A 1 101 ? 1.437 9.223 -35.213 1.000 10.764 170 CYS AAA N 1
ATOM 769 C CA . CYS A 1 101 ? 0.665 9.144 -36.459 1.000 10.774 170 CYS AAA CA 1
ATOM 770 C C . CYS A 1 101 ? -0.354 10.288 -36.524 1.000 10.214 170 CYS AAA C 1
ATOM 771 O O . CYS A 1 101 ? -0.384 11.013 -37.543 1.000 10.358 170 CYS AAA O 1
ATOM 774 N N . GLU A 1 102 ? -1.202 10.414 -35.500 1.000 9.945 171 GLU AAA N 1
ATOM 775 C CA . GLU A 1 102 ? -2.349 11.358 -35.524 1.000 10.328 171 GLU AAA CA 1
ATOM 776 C C . GLU A 1 102 ? -2.389 12.147 -34.231 1.000 9.666 171 GLU AAA C 1
ATOM 777 O O . GLU A 1 102 ? -3.125 11.813 -33.296 1.000 9.829 171 GLU AAA O 1
ATOM 783 N N . PRO A 1 103 ? -1.590 13.222 -34.117 1.000 10.048 172 PRO AAA N 1
ATOM 784 C CA . PRO A 1 103 ? -1.648 14.067 -32.939 1.000 11.172 172 PRO AAA CA 1
ATOM 785 C C . PRO A 1 103 ? -2.995 14.783 -32.822 1.000 11.065 172 PRO AAA C 1
ATOM 786 O O . PRO A 1 103 ? -3.736 14.970 -33.790 1.000 11.807 172 PRO AAA O 1
ATOM 790 N N . TYR A 1 104 ? -3.311 15.211 -31.608 1.000 10.887 173 TYR AAA N 1
ATOM 791 C CA . TYR A 1 104 ? -4.617 15.827 -31.316 1.000 10.467 173 TYR AAA CA 1
ATOM 792 C C . TYR A 1 104 ? -4.708 17.167 -32.037 1.000 11.380 173 TYR AAA C 1
ATOM 793 O O . TYR A 1 104 ? -3.736 17.916 -32.019 1.000 12.761 173 TYR AAA O 1
ATOM 802 N N . PRO A 1 105 ? -5.860 17.529 -32.652 1.000 11.191 174 PRO AAA N 1
ATOM 803 C CA . PRO A 1 105 ? -5.938 18.768 -33.437 1.000 12.202 174 PRO AAA CA 1
ATOM 804 C C . PRO A 1 105 ? -6.258 20.030 -32.619 1.000 12.492 174 PRO AAA C 1
ATOM 805 O O . PRO A 1 105 ? -6.214 21.133 -33.180 1.000 14.479 174 PRO AAA O 1
ATOM 809 N N . PHE A 1 106 ? -6.586 19.868 -31.342 1.000 12.127 175 PHE AAA N 1
ATOM 810 C CA . PHE A 1 106 ? -7.165 20.966 -30.542 1.000 11.543 175 PHE AAA CA 1
ATOM 811 C C . PHE A 1 106 ? -6.197 21.415 -29.466 1.000 10.813 175 PHE AAA C 1
ATOM 812 O O . PHE A 1 106 ? -5.526 20.594 -28.839 1.000 12.447 175 PHE AAA O 1
ATOM 820 N N . PRO A 1 107 ? -6.128 22.740 -29.207 1.000 11.931 176 PRO AAA N 1
ATOM 821 C CA . PRO A 1 107 ? -5.169 23.281 -28.248 1.000 12.156 176 PRO AAA CA 1
ATOM 822 C C . PRO A 1 107 ? -5.597 23.209 -26.782 1.000 10.981 176 PRO AAA C 1
ATOM 823 O O . PRO A 1 107 ? -6.766 23.129 -26.459 1.000 12.003 176 PRO AAA O 1
ATOM 827 N N A LYS A 1 108 ? -4.610 23.313 -25.903 0.500 11.478 177 LYS AAA N 1
ATOM 828 N N B LYS A 1 108 ? -4.611 23.317 -25.900 0.500 11.553 177 LYS AAA N 1
ATOM 829 C CA A LYS A 1 108 ? -4.855 23.338 -24.445 0.500 11.119 177 LYS AAA CA 1
ATOM 830 C CA B LYS A 1 108 ? -4.856 23.323 -24.441 0.500 11.408 177 LYS AAA CA 1
ATOM 831 C C A LYS A 1 108 ? -5.701 24.561 -24.073 0.500 10.761 177 LYS AAA C 1
ATOM 832 C C B LYS A 1 108 ? -5.687 24.556 -24.062 0.500 10.885 177 LYS AAA C 1
ATOM 833 O O A LYS A 1 108 ? -5.570 25.641 -24.684 0.500 11.500 177 LYS AAA O 1
ATOM 834 O O B LYS A 1 108 ? -5.546 25.636 -24.673 0.500 11.605 177 LYS AAA O 1
ATOM 845 N N . CYS A 1 109 ? -6.578 24.392 -23.088 1.000 9.930 178 CYS AAA N 1
ATOM 846 C CA . CYS A 1 109 ? -7.424 25.495 -22.591 1.000 10.018 178 CYS AAA CA 1
ATOM 847 C C . CYS A 1 109 ? -7.814 25.221 -21.141 1.000 10.356 178 CYS AAA C 1
ATOM 848 O O . CYS A 1 109 ? -7.749 24.077 -20.698 1.000 10.913 178 CYS AAA O 1
ATOM 851 N N . GLU A 1 110 ? -8.189 26.267 -20.416 1.000 10.237 179 GLU AAA N 1
ATOM 852 C CA . GLU A 1 110 ? -8.560 26.140 -19.001 1.000 10.694 179 GLU AAA CA 1
ATOM 853 C C . GLU A 1 110 ? -10.023 25.732 -18.847 1.000 10.781 179 GLU AAA C 1
ATOM 854 O O . GLU A 1 110 ? -10.935 26.381 -19.383 1.000 11.709 179 GLU AAA O 1
ATOM 860 N N . HIS A 1 111 ? -10.232 24.650 -18.098 1.000 10.749 180 HIS AAA N 1
ATOM 861 C CA . HIS A 1 111 ? -11.567 24.073 -17.832 1.000 11.190 180 HIS AAA CA 1
ATOM 862 C C . HIS A 1 111 ? -12.109 24.598 -16.502 1.000 11.425 180 HIS AAA C 1
ATOM 863 O O . HIS A 1 111 ? -11.909 23.937 -15.472 1.000 13.468 180 HIS AAA O 1
ATOM 870 N N A HIS A 1 112 ? -12.730 25.781 -16.532 0.500 12.909 181 HIS AAA N 1
ATOM 871 N N B HIS A 1 112 ? -12.768 25.760 -16.512 0.500 13.031 181 HIS AAA N 1
ATOM 872 C CA A HIS A 1 112 ? -13.364 26.438 -15.361 0.500 15.116 181 HIS AAA CA 1
ATOM 873 C CA B HIS A 1 112 ? -13.402 26.354 -15.307 0.500 15.645 181 HIS AAA CA 1
ATOM 874 C C A HIS A 1 112 ? -12.371 26.520 -14.198 0.500 13.417 181 HIS AAA C 1
ATOM 875 C C B HIS A 1 112 ? -12.370 26.509 -14.178 0.500 13.674 181 HIS AAA C 1
ATOM 876 O O A HIS A 1 112 ? -12.728 26.171 -13.052 0.500 16.361 181 HIS AAA O 1
ATOM 877 O O B HIS A 1 112 ? -12.701 26.194 -13.014 0.500 16.281 181 HIS AAA O 1
ATOM 890 N N . THR A 1 113 ? -11.164 26.991 -14.484 1.000 12.580 182 THR AAA N 1
ATOM 891 C CA . THR A 1 113 ? -10.108 27.185 -13.462 1.000 13.335 182 THR AAA CA 1
ATOM 892 C C . THR A 1 113 ? -9.125 28.228 -13.980 1.000 13.298 182 THR AAA C 1
ATOM 893 O O . THR A 1 113 ? -9.099 28.500 -15.186 1.000 14.456 182 THR AAA O 1
ATOM 897 N N . LYS A 1 114 ? -8.330 28.802 -13.103 1.000 13.740 183 LYS AAA N 1
ATOM 898 C CA . LYS A 1 114 ? -7.361 29.849 -13.493 1.000 15.180 183 LYS AAA CA 1
ATOM 899 C C . LYS A 1 114 ? -6.055 29.231 -13.973 1.000 15.116 183 LYS AAA C 1
ATOM 900 O O . LYS A 1 114 ? -5.648 28.191 -13.455 1.000 19.953 183 LYS AAA O 1
ATOM 906 N N . GLY A 1 115 ? -5.398 29.880 -14.910 1.000 13.903 184 GLY AAA N 1
ATOM 907 C CA . GLY A 1 115 ? -4.045 29.469 -15.269 1.000 13.475 184 GLY AAA CA 1
ATOM 908 C C . GLY A 1 115 ? -3.526 30.151 -16.501 1.000 13.682 184 GLY AAA C 1
ATOM 909 O O . GLY A 1 115 ? -3.999 31.251 -16.863 1.000 17.808 184 GLY AAA O 1
ATOM 910 N N . LYS A 1 116 ? -2.555 29.511 -17.129 1.000 13.633 185 LYS AAA N 1
ATOM 911 C CA . LYS A 1 116 ? -1.726 30.143 -18.182 1.000 13.697 185 LYS AAA CA 1
ATOM 912 C C . LYS A 1 116 ? -2.247 29.851 -19.593 1.000 13.379 185 LYS AAA C 1
ATOM 913 O O . LYS A 1 116 ? -1.638 30.350 -20.537 1.000 17.373 185 LYS AAA O 1
ATOM 919 N N . TYR A 1 117 ? -3.309 29.061 -19.749 1.000 12.797 186 TYR AAA N 1
ATOM 920 C CA . TYR A 1 117 ? -3.891 28.770 -21.077 1.000 11.650 186 TYR AAA CA 1
ATOM 921 C C . TYR A 1 117 ? -5.138 29.623 -21.292 1.000 11.544 186 TYR AAA C 1
ATOM 922 O O . TYR A 1 117 ? -5.773 30.083 -20.343 1.000 12.253 186 TYR AAA O 1
ATOM 931 N N . PRO A 1 118 ? -5.560 29.856 -22.549 1.000 11.144 187 PRO AAA N 1
ATOM 932 C CA . PRO A 1 118 ? -6.844 30.521 -22.786 1.000 10.770 187 PRO AAA CA 1
ATOM 933 C C . PRO A 1 118 ? -7.983 29.763 -22.132 1.000 10.866 187 PRO AAA C 1
ATOM 934 O O . PRO A 1 118 ? -7.955 28.526 -22.084 1.000 11.331 187 PRO AAA O 1
ATOM 938 N N . PRO A 1 119 ? -9.048 30.435 -21.679 1.000 10.972 188 PRO AAA N 1
ATOM 939 C CA . PRO A 1 119 ? -10.229 29.718 -21.198 1.000 12.373 188 PRO AAA CA 1
ATOM 940 C C . PRO A 1 119 ? -10.822 28.827 -22.287 1.000 11.571 188 PRO AAA C 1
ATOM 941 O O . PRO A 1 119 ? -10.899 29.240 -23.441 1.000 12.335 188 PRO AAA O 1
ATOM 945 N N . CYS A 1 120 ? -11.315 27.655 -21.908 1.000 10.913 189 CYS AAA N 1
ATOM 946 C CA . CYS A 1 120 ? -12.018 26.809 -22.886 1.000 12.037 189 CYS AAA CA 1
ATOM 947 C C . CYS A 1 120 ? -13.295 27.501 -23.354 1.000 12.034 189 CYS AAA C 1
ATOM 948 O O . CYS A 1 120 ? -13.614 27.449 -24.544 1.000 13.520 189 CYS AAA O 1
ATOM 951 N N . GLY A 1 121 ? -14.015 28.147 -22.456 1.000 12.861 190 GLY AAA N 1
ATOM 952 C CA . GLY A 1 121 ? -15.340 28.702 -22.793 1.000 15.818 190 GLY AAA CA 1
ATOM 953 C C . GLY A 1 121 ? -16.392 27.617 -22.963 1.000 16.451 190 GLY AAA C 1
ATOM 954 O O . GLY A 1 121 ? -16.159 26.441 -22.610 1.000 18.139 190 GLY AAA O 1
ATOM 955 N N . SER A 1 122 ? -17.543 28.010 -23.507 1.000 18.647 191 SER AAA N 1
ATOM 956 C CA . SER A 1 122 ? -18.778 27.186 -23.536 1.000 21.841 191 SER AAA CA 1
ATOM 957 C C . SER A 1 122 ? -19.006 26.514 -24.901 1.000 21.998 191 SER AAA C 1
ATOM 958 O O . SER A 1 122 ? -19.857 25.624 -24.9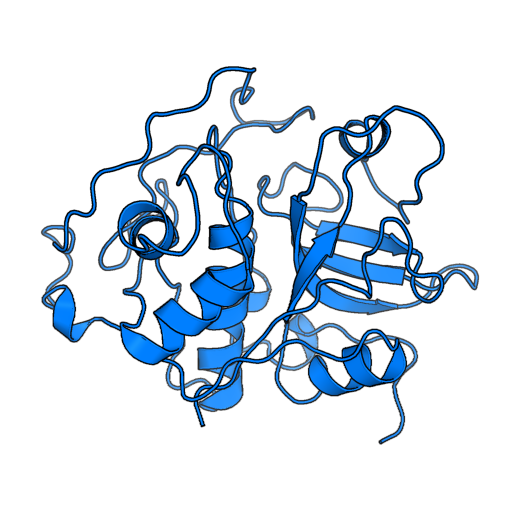67 1.000 28.240 191 SER AAA O 1
ATOM 961 N N . LYS A 1 123 ? -18.301 26.913 -25.951 1.000 19.333 192 LYS AAA N 1
ATOM 962 C CA A LYS A 1 123 ? -18.512 26.351 -27.312 0.500 19.994 192 LYS AAA CA 1
ATOM 963 C CA B LYS A 1 123 ? -18.497 26.360 -27.318 0.500 20.053 192 LYS AAA CA 1
ATOM 964 C C . LYS A 1 123 ? -17.604 25.123 -27.506 1.000 16.644 192 LYS AAA C 1
ATOM 965 O O . LYS A 1 123 ? -16.502 25.081 -26.939 1.000 19.678 192 LYS AAA O 1
ATOM 976 N N . ILE A 1 124 ? -18.080 24.162 -28.274 1.000 16.070 193 ILE AAA N 1
ATOM 977 C CA A ILE A 1 124 ? -17.281 22.932 -28.559 0.500 16.212 193 ILE AAA CA 1
ATOM 978 C CA B ILE A 1 124 ? -17.439 22.854 -28.572 0.500 16.930 193 ILE AAA CA 1
ATOM 979 C C . ILE A 1 124 ? -17.032 22.824 -30.056 1.000 15.419 193 ILE AAA C 1
ATOM 980 O O . ILE A 1 124 ? -17.852 23.248 -30.896 1.000 17.831 193 ILE AAA O 1
ATOM 989 N N . TYR A 1 125 ? -15.862 22.304 -30.365 1.000 13.594 194 TYR AAA N 1
ATOM 990 C CA . TYR A 1 125 ? -15.458 22.017 -31.752 1.000 14.487 194 TYR AAA CA 1
ATOM 991 C C . TYR A 1 125 ? -16.367 20.942 -32.351 1.000 13.739 194 TYR AAA C 1
ATOM 992 O O . TYR A 1 125 ? -16.905 20.066 -31.664 1.000 15.075 194 TYR AAA O 1
ATOM 1001 N N . LYS A 1 126 ? -16.509 20.998 -33.662 1.000 16.763 195 LYS AAA N 1
ATOM 1002 C CA . LYS A 1 126 ? -17.041 19.868 -34.467 1.000 16.737 195 LYS AAA CA 1
ATOM 1003 C C . LYS A 1 126 ? -16.126 18.647 -34.287 1.000 15.953 195 LYS AAA C 1
ATOM 1004 O O . LYS A 1 126 ? -14.888 18.800 -34.262 1.000 16.843 195 LYS AAA O 1
ATOM 1007 N N . THR A 1 127 ? -16.712 17.461 -34.259 1.000 15.713 196 THR AAA N 1
ATOM 1008 C CA . THR A 1 127 ? -15.923 16.222 -34.208 1.000 15.464 196 THR AAA CA 1
ATOM 1009 C C . THR A 1 127 ? -15.060 16.149 -35.462 1.000 16.272 196 THR AAA C 1
ATOM 1010 O O . THR A 1 127 ? -15.567 16.290 -36.585 1.000 16.351 196 THR AAA O 1
ATOM 1014 N N . PRO A 1 128 ? -13.736 15.910 -35.326 1.000 15.581 197 PRO AAA N 1
ATOM 1015 C CA . PRO A 1 128 ? -12.890 15.723 -36.503 1.000 17.131 197 PRO AAA CA 1
ATOM 1016 C C . PRO A 1 128 ? -13.361 14.536 -37.349 1.000 15.550 197 PRO AAA C 1
ATOM 1017 O O . PRO A 1 128 ? -13.904 13.580 -36.830 1.000 15.433 197 PRO AAA O 1
ATOM 1021 N N . ARG A 1 129 ? -13.059 14.590 -38.641 1.000 16.327 198 ARG AAA N 1
ATOM 1022 C CA . ARG A 1 129 ? -13.283 13.455 -39.567 1.000 17.977 198 ARG AAA CA 1
ATOM 1023 C C . ARG A 1 129 ? -12.315 12.306 -39.245 1.000 16.809 198 ARG AAA C 1
ATOM 1024 O O . ARG A 1 129 ? -11.214 12.539 -38.704 1.000 16.217 198 ARG AAA O 1
ATOM 1027 N N . CYS A 1 130 ? -12.713 11.094 -39.596 1.000 15.953 199 CYS AAA N 1
ATOM 1028 C CA . CYS A 1 130 ? -11.862 9.892 -39.467 1.000 14.809 199 CYS AAA CA 1
ATOM 1029 C C . CYS A 1 130 ? -10.917 9.869 -40.687 1.000 14.716 199 CYS AAA C 1
ATOM 1030 O O . CYS A 1 130 ? -11.349 9.425 -41.755 1.000 19.101 199 CYS AAA O 1
ATOM 1033 N N . LYS A 1 131 ? -9.688 10.371 -40.541 1.000 14.508 200 LYS AAA N 1
ATOM 1034 C CA . LYS A 1 131 ? -8.770 10.677 -41.662 1.000 16.185 200 LYS AAA CA 1
ATOM 1035 C C . LYS A 1 131 ? -7.961 9.455 -42.092 1.000 14.147 200 LYS AAA C 1
ATOM 1036 O O . LYS A 1 131 ? -7.602 9.364 -43.274 1.000 15.277 200 LYS AAA O 1
ATOM 1042 N N . GLN A 1 132 ? -7.639 8.540 -41.194 1.000 12.906 201 GLN AAA N 1
ATOM 1043 C CA A GLN A 1 132 ? -6.947 7.263 -41.556 0.500 13.576 201 GLN AAA CA 1
ATOM 1044 C CA B GLN A 1 132 ? -6.952 7.267 -41.561 0.500 12.623 201 GLN AAA CA 1
ATOM 1045 C C . GLN A 1 132 ? -5.621 7.554 -42.280 1.000 11.944 201 GLN AAA C 1
ATOM 1046 O O . GLN A 1 132 ? -5.258 6.809 -43.220 1.000 12.173 201 GLN AAA O 1
ATOM 1057 N N . THR A 1 133 ? -4.912 8.605 -41.850 1.000 11.835 202 THR AAA N 1
ATOM 1058 C CA . THR A 1 133 ? -3.677 9.055 -42.532 1.000 12.660 202 THR AAA CA 1
ATOM 1059 C C . THR A 1 133 ? -2.713 9.585 -41.473 1.000 12.831 202 THR AAA C 1
ATOM 1060 O O . THR A 1 133 ? -3.094 10.476 -40.691 1.000 15.742 202 THR AAA O 1
ATOM 1064 N N . CYS A 1 134 ? -1.504 9.068 -41.429 1.000 12.550 203 CYS AAA N 1
ATOM 1065 C CA . CYS A 1 134 ? -0.486 9.609 -40.504 1.000 13.525 203 CYS AAA CA 1
ATOM 1066 C C . CYS A 1 134 ? 0.024 10.947 -41.033 1.000 15.163 203 CYS AAA C 1
ATOM 1067 O O . CYS A 1 134 ? 0.023 11.200 -42.246 1.000 17.968 203 CYS AAA O 1
ATOM 1070 N N . GLN A 1 135 ? 0.458 11.804 -40.128 1.000 14.817 204 GLN AAA N 1
ATOM 1071 C CA . GLN A 1 135 ? 1.100 13.084 -40.504 1.000 16.349 204 GLN AAA CA 1
ATOM 1072 C C . GLN A 1 135 ? 2.292 12.796 -41.435 1.000 17.747 204 GLN AAA C 1
ATOM 1073 O O . GLN A 1 135 ? 2.926 11.750 -41.332 1.000 17.957 204 GLN AAA O 1
ATOM 1079 N N . LYS A 1 136 ? 2.609 13.754 -42.299 1.000 20.827 205 LYS AAA N 1
ATOM 1080 C CA . LYS A 1 136 ? 3.619 13.596 -43.373 1.000 21.758 205 LYS AAA CA 1
ATOM 1081 C C . LYS A 1 136 ? 4.957 13.096 -42.802 1.000 22.372 205 LYS AAA C 1
ATOM 1082 O O . LYS A 1 136 ? 5.557 12.236 -43.440 1.000 25.796 205 LYS AAA O 1
ATOM 1084 N N . LYS A 1 137 ? 5.407 13.584 -41.637 1.000 21.217 206 LYS AAA N 1
ATOM 1085 C CA A LYS A 1 137 ? 6.764 13.277 -41.099 0.500 21.911 206 LYS AAA CA 1
ATOM 1086 C CA B LYS A 1 137 ? 6.769 13.268 -41.122 0.500 21.500 206 LYS AAA CA 1
ATOM 1087 C C . LYS A 1 137 ? 6.803 11.866 -40.497 1.000 20.791 206 LYS AAA C 1
ATOM 1088 O O . LYS A 1 137 ? 7.897 11.374 -40.225 1.000 26.867 206 LYS AAA O 1
ATOM 1099 N N . TYR A 1 138 ? 5.645 11.255 -40.266 1.000 18.052 207 TYR AAA N 1
ATOM 1100 C CA . TYR A 1 138 ? 5.582 9.928 -39.629 1.000 17.587 207 TYR AAA CA 1
ATOM 1101 C C . TYR A 1 138 ? 5.543 8.869 -40.728 1.000 23.411 207 TYR AAA C 1
ATOM 1102 O O . TYR A 1 138 ? 4.564 8.825 -41.479 1.000 29.438 207 TYR AAA O 1
ATOM 1111 N N . LYS A 1 139 ? 6.542 7.999 -40.756 1.000 26.227 208 LYS AAA N 1
ATOM 1112 C CA . LYS A 1 139 ? 6.838 7.157 -41.951 1.000 32.013 208 LYS AAA CA 1
ATOM 1113 C C . LYS A 1 139 ? 6.343 5.720 -41.769 1.000 31.192 208 LYS AAA C 1
ATOM 1114 O O . LYS A 1 139 ? 6.939 4.816 -42.349 1.000 38.410 208 LYS AAA O 1
ATOM 1120 N N . THR A 1 140 ? 5.299 5.527 -40.974 1.000 23.093 209 THR AAA N 1
ATOM 1121 C CA . THR A 1 140 ? 4.508 4.275 -40.891 1.000 19.366 209 THR AAA CA 1
ATOM 1122 C C . THR A 1 140 ? 3.106 4.559 -41.415 1.000 18.050 209 THR AAA C 1
ATOM 1123 O O . THR A 1 140 ? 2.482 5.546 -41.016 1.000 20.667 209 THR AAA O 1
ATOM 1127 N N . PRO A 1 141 ? 2.579 3.744 -42.353 1.000 15.587 210 PRO AAA N 1
ATOM 1128 C CA . PRO A 1 141 ? 1.196 3.905 -42.783 1.000 14.332 210 PRO AAA CA 1
ATOM 1129 C C . PRO A 1 141 ? 0.236 3.709 -41.614 1.000 12.451 210 PRO AAA C 1
ATOM 1130 O O . PRO A 1 141 ? 0.485 2.846 -40.750 1.000 13.398 210 PRO AAA O 1
ATOM 1134 N N . TYR A 1 142 ? -0.866 4.448 -41.648 1.000 11.846 211 TYR AAA N 1
ATOM 1135 C CA . TYR A 1 142 ? -1.927 4.441 -40.617 1.000 11.322 211 TYR AAA CA 1
ATOM 1136 C C . TYR A 1 142 ? -2.268 3.022 -40.146 1.000 11.206 211 TYR AAA C 1
ATOM 1137 O O . TYR A 1 142 ? -2.216 2.729 -38.944 1.000 11.519 211 TYR AAA O 1
ATOM 1146 N N . THR A 1 143 ? -2.632 2.118 -41.059 1.000 11.192 212 THR AAA N 1
ATOM 1147 C CA . THR A 1 143 ? -3.095 0.774 -40.622 1.000 10.860 212 THR AAA CA 1
ATOM 1148 C C . THR A 1 143 ? -1.985 0.019 -39.897 1.000 11.293 212 THR AAA C 1
ATOM 1149 O O . THR A 1 143 ? -2.304 -0.841 -39.046 1.000 13.022 212 THR AAA O 1
ATOM 1153 N N . GLN A 1 144 ? -0.732 0.267 -40.258 1.000 11.467 213 GLN AAA N 1
ATOM 1154 C CA . GLN A 1 144 ? 0.428 -0.463 -39.686 1.000 11.746 213 GLN AAA CA 1
ATOM 1155 C C . GLN A 1 144 ? 0.875 0.154 -38.363 1.000 11.786 213 GLN AAA C 1
ATOM 1156 O O . GLN A 1 144 ? 1.750 -0.437 -37.723 1.000 14.397 213 GLN AAA O 1
ATOM 1162 N N . ASP A 1 145 ? 0.262 1.255 -37.939 1.000 10.925 214 ASP AAA N 1
ATOM 1163 C CA . ASP A 1 145 ? 0.587 1.906 -36.644 1.000 10.888 214 ASP AAA CA 1
ATOM 1164 C C . ASP A 1 145 ? -0.440 1.513 -35.579 1.000 10.972 214 ASP AAA C 1
ATOM 1165 O O . ASP A 1 145 ? -0.344 2.022 -34.454 1.000 12.271 214 ASP AAA O 1
ATOM 1170 N N . LYS A 1 146 ? -1.407 0.663 -35.914 1.000 11.711 215 LYS AAA N 1
ATOM 1171 C CA . LYS A 1 146 ? -2.505 0.308 -34.994 1.000 11.336 215 LYS AAA CA 1
ATOM 1172 C C . LYS A 1 146 ? -1.967 -0.584 -33.871 1.000 12.021 215 LYS AAA C 1
ATOM 1173 O O . LYS A 1 146 ? -1.274 -1.584 -34.139 1.000 14.481 215 LYS AAA O 1
ATOM 1179 N N . HIS A 1 147 ? -2.329 -0.237 -32.641 1.000 10.357 216 HIS AAA N 1
ATOM 1180 C CA . HIS A 1 147 ? -2.074 -1.033 -31.418 1.000 11.148 216 HIS AAA CA 1
ATOM 1181 C C . HIS A 1 147 ? -3.413 -1.595 -30.934 1.000 10.958 216 HIS AAA C 1
ATOM 1182 O O . HIS A 1 147 ? -4.350 -0.794 -30.710 1.000 11.967 216 HIS AAA O 1
ATOM 1189 N N . ARG A 1 148 ? -3.495 -2.910 -30.782 1.000 11.656 217 ARG AAA N 1
ATOM 1190 C CA . ARG A 1 148 ? -4.754 -3.588 -30.390 1.000 11.644 217 ARG AAA CA 1
ATOM 1191 C C . ARG A 1 148 ? -4.650 -4.250 -29.027 1.000 11.242 217 ARG AAA C 1
ATOM 1192 O O . ARG A 1 148 ? -3.568 -4.666 -28.587 1.000 16.607 217 ARG AAA O 1
ATOM 1200 N N . GLY A 1 149 ? -5.793 -4.381 -28.401 1.000 10.524 218 GLY AAA N 1
ATOM 1201 C CA . GLY A 1 149 ? -5.945 -5.228 -27.207 1.000 10.354 218 GLY AAA CA 1
ATOM 1202 C C . GLY A 1 149 ? -6.389 -6.632 -27.562 1.000 9.826 218 GLY AAA C 1
ATOM 1203 O O . GLY A 1 149 ? -6.820 -6.900 -28.701 1.000 11.840 218 GLY AAA O 1
ATOM 1204 N N . LYS A 1 150 ? -6.359 -7.503 -26.565 1.000 10.339 219 LYS AAA N 1
ATOM 1205 C CA . LYS A 1 150 ? -6.887 -8.885 -26.669 1.000 9.826 219 LYS AAA CA 1
ATOM 1206 C C . LYS A 1 150 ? -8.274 -8.995 -26.023 1.000 9.692 219 LYS AAA C 1
ATOM 1207 O O . LYS A 1 150 ? -9.134 -9.715 -26.548 1.000 11.024 219 LYS AAA O 1
ATOM 1213 N N . SER A 1 151 ? -8.496 -8.342 -24.893 1.000 9.708 220 SER AAA N 1
ATOM 1214 C CA . SER A 1 151 ? -9.774 -8.439 -24.168 1.000 10.437 220 SER AAA CA 1
ATOM 1215 C C . SER A 1 151 ? -10.160 -7.072 -23.617 1.000 9.307 220 SER AAA C 1
ATOM 1216 O O . SER A 1 151 ? -9.287 -6.233 -23.312 1.000 11.042 220 SER AAA O 1
ATOM 1219 N N . SER A 1 152 ? -11.454 -6.915 -23.395 1.000 9.735 221 SER AAA N 1
ATOM 1220 C CA . SER A 1 152 ? -12.006 -5.767 -22.648 1.000 11.344 221 SER AAA CA 1
ATOM 1221 C C . SER A 1 152 ? -13.073 -6.275 -21.709 1.000 11.411 221 SER AAA C 1
ATOM 1222 O O . SER A 1 152 ? -13.689 -7.325 -21.990 1.000 13.828 221 SER AAA O 1
ATOM 1225 N N . TYR A 1 153 ? -13.263 -5.545 -20.620 1.000 10.061 222 TYR AAA N 1
ATOM 1226 C CA . TYR A 1 153 ? -14.189 -6.003 -19.581 1.000 9.884 222 TYR AAA CA 1
ATOM 1227 C C . TYR A 1 153 ? -14.557 -4.841 -18.670 1.000 10.449 222 TYR AAA C 1
ATOM 1228 O O . TYR A 1 153 ? -13.783 -3.914 -18.452 1.000 11.134 222 TYR AAA O 1
ATOM 1237 N N . ASN A 1 154 ? -15.743 -4.956 -18.089 1.000 10.295 223 ASN AAA N 1
ATOM 1238 C CA . ASN A 1 154 ? -16.134 -4.131 -16.940 1.000 10.381 223 ASN AAA CA 1
ATOM 1239 C C . ASN A 1 154 ? -15.554 -4.766 -15.680 1.000 11.505 223 ASN AAA C 1
ATOM 1240 O O . ASN A 1 154 ? -15.475 -5.998 -15.560 1.000 15.995 223 ASN AAA O 1
ATOM 1245 N N . VAL A 1 155 ? -15.143 -3.931 -14.756 1.000 10.882 224 VAL AAA N 1
ATOM 1246 C CA . VAL A 1 155 ? -14.603 -4.380 -13.453 1.000 11.656 224 VAL AAA CA 1
ATOM 1247 C C . VAL A 1 155 ? -15.770 -4.355 -12.462 1.000 11.806 224 VAL AAA C 1
ATOM 1248 O O . VAL A 1 155 ? -16.608 -3.433 -12.480 1.000 12.548 224 VAL AAA O 1
ATOM 1252 N N . LYS A 1 156 ? -15.826 -5.367 -11.603 1.000 14.507 225 LYS AAA N 1
ATOM 1253 C CA . LYS A 1 156 ? -16.846 -5.481 -10.538 1.000 14.813 225 LYS AAA CA 1
ATOM 1254 C C . LYS A 1 156 ? -16.918 -4.177 -9.722 1.000 14.287 225 LYS AAA C 1
ATOM 1255 O O . LYS A 1 156 ? -15.847 -3.597 -9.399 1.000 13.041 225 LYS AAA O 1
ATOM 1261 N N . ASN A 1 157 ? -18.131 -3.801 -9.297 1.000 14.488 226 ASN AAA N 1
ATOM 1262 C CA A ASN A 1 157 ? -18.366 -2.629 -8.423 0.500 14.211 226 ASN AAA CA 1
ATOM 1263 C CA B ASN A 1 157 ? -18.370 -2.621 -8.412 0.500 14.767 226 ASN AAA CA 1
ATOM 1264 C C . ASN A 1 157 ? -18.045 -3.013 -6.977 1.000 14.241 226 ASN AAA C 1
ATOM 1265 O O . ASN A 1 157 ? -18.961 -3.166 -6.172 1.000 19.349 226 ASN AAA O 1
ATOM 1274 N N . ASP A 1 158 ? -16.775 -3.222 -6.698 1.000 12.141 227 ASP AAA N 1
ATOM 1275 C CA . ASP A 1 158 ? -16.246 -3.662 -5.402 1.000 12.265 227 ASP AAA CA 1
ATOM 1276 C C . ASP A 1 158 ? -14.874 -3.004 -5.254 1.000 10.425 227 ASP AAA C 1
ATOM 1277 O O . ASP A 1 158 ? -14.024 -3.190 -6.125 1.000 11.103 227 ASP AAA O 1
ATOM 1282 N N . GLU A 1 159 ? -14.669 -2.296 -4.141 1.000 10.607 228 GLU AAA N 1
ATOM 1283 C CA . GLU A 1 159 ? -13.434 -1.541 -3.885 1.000 11.151 228 GLU AAA CA 1
ATOM 1284 C C . GLU A 1 159 ? -12.211 -2.452 -4.016 1.000 9.825 228 GLU AAA C 1
ATOM 1285 O O . GLU A 1 159 ? -11.270 -2.097 -4.755 1.000 10.483 228 GLU AAA O 1
ATOM 1291 N N . LYS A 1 160 ? -12.197 -3.579 -3.321 1.000 10.640 229 LYS AAA N 1
ATOM 1292 C CA . LYS A 1 160 ? -10.997 -4.449 -3.345 1.000 11.1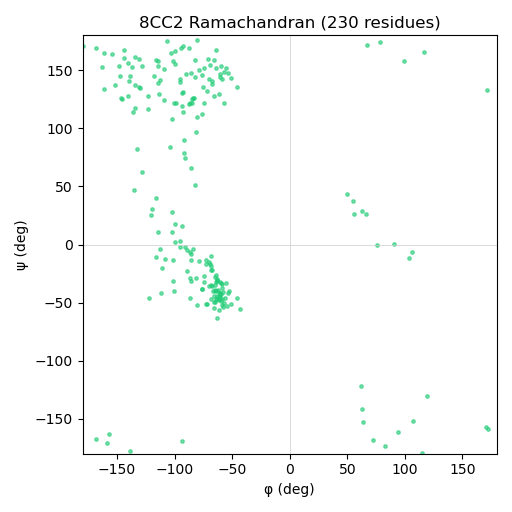67 229 LYS AAA CA 1
ATOM 1293 C C . LYS A 1 160 ? -10.783 -4.999 -4.762 1.000 10.075 229 LYS AAA C 1
ATOM 1294 O O . LYS A 1 160 ? -9.625 -5.094 -5.182 1.000 11.123 229 LYS AAA O 1
ATOM 1300 N N . ALA A 1 161 ? -11.845 -5.363 -5.494 1.000 10.762 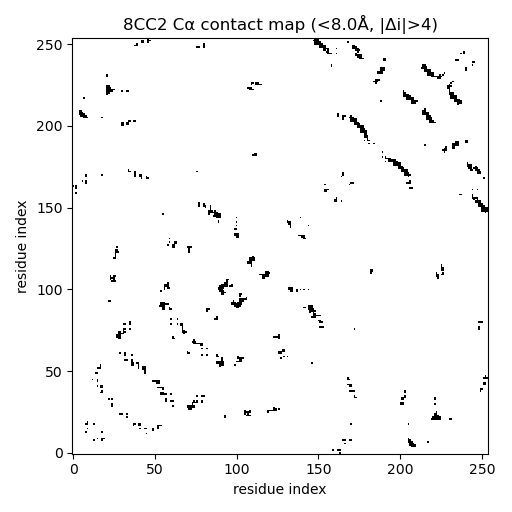230 ALA AAA N 1
ATOM 1301 C CA . ALA A 1 161 ? -11.666 -5.867 -6.872 1.000 10.779 230 ALA AAA CA 1
ATOM 1302 C C . ALA A 1 161 ? -11.005 -4.782 -7.743 1.000 10.504 230 ALA AAA C 1
ATOM 1303 O O . ALA A 1 161 ? -10.116 -5.090 -8.577 1.000 10.550 230 ALA AAA O 1
ATOM 1305 N N . ILE A 1 162 ? -11.412 -3.528 -7.595 1.000 9.464 231 ILE AAA N 1
ATOM 1306 C CA . ILE A 1 162 ? -10.838 -2.419 -8.400 1.000 9.175 231 ILE AAA CA 1
ATOM 1307 C C . ILE A 1 162 ? -9.357 -2.249 -8.010 1.000 8.750 231 ILE AAA C 1
ATOM 1308 O O . ILE A 1 162 ? -8.502 -2.098 -8.896 1.000 9.282 231 ILE AAA O 1
ATOM 1313 N N . GLN A 1 163 ? -9.038 -2.271 -6.720 1.000 8.921 232 GLN AAA N 1
ATOM 1314 C CA . GLN A 1 163 ? -7.645 -2.102 -6.241 1.000 9.257 232 GLN AAA CA 1
ATOM 1315 C C . GLN A 1 163 ? -6.786 -3.240 -6.814 1.000 9.277 232 GLN AAA C 1
ATOM 1316 O O . GLN A 1 163 ? -5.663 -2.994 -7.294 1.000 10.554 232 GLN AAA O 1
ATOM 1322 N N . LYS A 1 164 ? -7.270 -4.474 -6.746 1.000 9.633 233 LYS AAA N 1
ATOM 1323 C CA . LYS A 1 164 ? -6.520 -5.645 -7.241 1.000 10.688 233 LYS AAA CA 1
ATOM 1324 C C . LYS A 1 164 ? -6.251 -5.489 -8.746 1.000 10.250 233 LYS AAA C 1
ATOM 1325 O O . LYS A 1 164 ? -5.143 -5.761 -9.241 1.000 11.222 233 LYS AAA O 1
ATOM 1330 N N . GLU A 1 165 ? -7.268 -5.057 -9.488 1.000 10.148 234 GLU AAA N 1
ATOM 1331 C CA . GLU A 1 165 ? -7.156 -4.882 -10.951 1.000 10.013 234 GLU AAA CA 1
ATOM 1332 C C . GLU A 1 165 ? -6.081 -3.838 -11.288 1.000 8.865 234 GLU AAA C 1
ATOM 1333 O O . GLU A 1 165 ? -5.246 -4.062 -12.178 1.000 9.900 234 GLU AAA O 1
ATOM 1339 N N . ILE A 1 166 ? -6.111 -2.691 -10.624 1.000 9.183 235 ILE AAA N 1
ATOM 1340 C CA . ILE A 1 166 ? -5.133 -1.614 -10.891 1.000 9.250 235 ILE AAA CA 1
ATOM 1341 C C . ILE A 1 166 ? -3.727 -2.118 -10.540 1.000 8.907 235 ILE AAA C 1
ATOM 1342 O O . ILE A 1 166 ? -2.785 -1.905 -11.343 1.000 10.425 235 ILE AAA O 1
ATOM 1347 N N . MET A 1 167 ? -3.541 -2.745 -9.388 1.000 9.950 236 MET AAA N 1
ATOM 1348 C CA A MET A 1 167 ? -2.151 -3.029 -8.978 0.500 11.226 236 MET AAA CA 1
ATOM 1349 C CA B MET A 1 167 ? -2.199 -3.128 -8.898 0.500 10.965 236 MET AAA CA 1
ATOM 1350 C C . MET A 1 167 ? -1.578 -4.188 -9.812 1.000 10.550 236 MET AAA C 1
ATOM 1351 O O . MET A 1 167 ? -0.351 -4.216 -9.989 1.000 12.665 236 MET AAA O 1
ATOM 1360 N N . LYS A 1 168 ? -2.413 -5.078 -10.368 1.000 10.574 237 LYS AAA N 1
ATOM 1361 C CA . LYS A 1 168 ? -1.900 -6.199 -11.188 1.000 11.570 237 LYS AAA CA 1
ATOM 1362 C C . LYS A 1 168 ? -1.726 -5.776 -12.650 1.000 10.387 237 LYS AAA C 1
ATOM 1363 O O . LYS A 1 168 ? -0.696 -6.145 -13.282 1.000 12.780 237 LYS AAA O 1
ATOM 1369 N N . TYR A 1 169 ? -2.709 -5.104 -13.225 1.000 9.341 238 TYR AAA N 1
ATOM 1370 C CA . TYR A 1 169 ? -2.777 -4.891 -14.680 1.000 10.012 238 TYR AAA CA 1
ATOM 1371 C C . TYR A 1 169 ? -2.684 -3.414 -15.106 1.000 9.091 238 TYR AAA C 1
ATOM 1372 O O . TYR A 1 169 ? -2.495 -3.198 -16.317 1.000 9.830 238 TYR AAA O 1
ATOM 1381 N N . GLY A 1 170 ? -2.772 -2.464 -14.180 1.000 8.669 239 GLY AAA N 1
ATOM 1382 C CA . GLY A 1 170 ? -2.509 -1.052 -14.465 1.000 8.556 239 GLY AAA CA 1
ATOM 1383 C C . GLY A 1 170 ? -3.739 -0.188 -14.318 1.000 8.202 239 GLY AAA C 1
ATOM 1384 O O . GLY A 1 170 ? -4.845 -0.630 -14.014 1.000 8.340 239 GLY AAA O 1
ATOM 1385 N N . PRO A 1 171 ? -3.569 1.121 -14.580 1.000 8.208 240 PRO AAA N 1
ATOM 1386 C CA . PRO A 1 171 ? -4.677 2.071 -14.486 1.000 8.285 240 PRO AAA CA 1
ATOM 1387 C C . PRO A 1 171 ? -5.916 1.680 -15.304 1.000 7.815 240 PRO AAA C 1
ATOM 1388 O O . PRO A 1 171 ? -5.796 1.016 -16.354 1.000 8.571 240 PRO AAA O 1
ATOM 1392 N N . VAL A 1 172 ? -7.076 2.059 -14.787 1.000 7.790 241 VAL AAA N 1
ATOM 1393 C CA . VAL A 1 172 ? -8.393 1.741 -15.388 1.000 8.106 241 VAL AAA CA 1
ATOM 1394 C C . VAL A 1 172 ? -9.081 3.031 -15.818 1.000 7.625 241 VAL AAA C 1
ATOM 1395 O O . VAL A 1 172 ? -8.779 4.105 -15.258 1.000 8.962 241 VAL AAA O 1
ATOM 1399 N N . GLU A 1 173 ? -10.025 2.898 -16.737 1.000 7.840 242 GLU AAA N 1
ATOM 1400 C CA . GLU A 1 173 ? -10.943 4.021 -17.034 1.000 8.061 242 GLU AAA CA 1
ATOM 1401 C C . GLU A 1 173 ? -12.163 3.889 -16.120 1.000 8.331 242 GLU AAA C 1
ATOM 1402 O O . GLU A 1 173 ? -12.565 2.753 -15.766 1.000 9.216 242 GLU AAA O 1
ATOM 1408 N N . ALA A 1 174 ? -12.723 5.025 -15.721 1.000 7.727 243 ALA AAA N 1
ATOM 1409 C CA . ALA A 1 174 ? -13.903 5.008 -14.835 1.000 8.054 243 ALA AAA CA 1
ATOM 1410 C C . ALA A 1 174 ? -14.781 6.214 -15.164 1.000 7.941 243 ALA AAA C 1
ATOM 1411 O O . ALA A 1 174 ? -14.293 7.306 -15.446 1.000 11.070 243 ALA AAA O 1
ATOM 1413 N N . GLY A 1 175 ? -16.083 6.024 -15.068 1.000 9.633 244 GLY AAA N 1
ATOM 1414 C CA . GLY A 1 175 ? -17.053 7.117 -15.158 1.000 9.661 244 GLY AAA CA 1
ATOM 1415 C C . GLY A 1 175 ? -17.528 7.560 -13.774 1.000 9.409 244 GLY AAA C 1
ATOM 1416 O O . GLY A 1 175 ? -17.600 6.735 -12.834 1.000 10.193 244 GLY AAA O 1
ATOM 1417 N N . PHE A 1 176 ? -17.984 8.792 -13.669 1.000 9.528 245 PHE AAA N 1
ATOM 1418 C CA . PHE A 1 176 ? -18.648 9.288 -12.457 1.000 9.441 245 PHE AAA CA 1
ATOM 1419 C C . PHE A 1 176 ? -19.568 10.431 -12.840 1.000 9.391 245 PHE AAA C 1
ATOM 1420 O O . PHE A 1 176 ? -19.437 11.045 -13.917 1.000 11.695 245 PHE AAA O 1
ATOM 1428 N N . THR A 1 177 ? -20.473 10.744 -11.921 1.000 9.560 246 THR AAA N 1
ATOM 1429 C CA . THR A 1 177 ? -21.436 11.840 -12.101 1.000 10.789 246 THR AAA CA 1
ATOM 1430 C C . THR A 1 177 ? -20.786 13.160 -11.673 1.000 10.596 246 THR AAA C 1
ATOM 1431 O O . THR A 1 177 ? -20.306 13.251 -10.513 1.000 11.043 246 THR AAA O 1
ATOM 1435 N N . VAL A 1 178 ? -20.717 14.121 -12.597 1.000 11.319 247 VAL AAA N 1
ATOM 1436 C CA A VAL A 1 178 ? -20.174 15.477 -12.312 0.500 11.510 247 VAL AAA CA 1
ATOM 1437 C CA B VAL A 1 178 ? -20.159 15.471 -12.323 0.500 12.038 247 VAL AAA CA 1
ATOM 1438 C C . VAL A 1 178 ? -21.311 16.362 -11.835 1.000 11.475 247 VAL AAA C 1
ATOM 1439 O O . VAL A 1 178 ? -22.295 16.536 -12.573 1.000 14.872 247 VAL AAA O 1
ATOM 1446 N N . TYR A 1 179 ? -21.150 16.904 -10.637 1.000 10.562 248 TYR AAA N 1
ATOM 1447 C CA . TYR A 1 179 ? -22.055 17.932 -10.079 1.000 11.575 248 TYR AAA CA 1
ATOM 1448 C C . TYR A 1 179 ? -21.359 19.290 -10.197 1.000 11.428 248 TYR AAA C 1
ATOM 1449 O O . TYR A 1 179 ? -20.116 19.368 -10.355 1.000 11.949 248 TYR AAA O 1
ATOM 1458 N N . GLU A 1 180 ? -22.116 20.368 -10.036 1.000 12.075 249 GLU AAA N 1
ATOM 1459 C CA . GLU A 1 180 ? -21.539 21.714 -10.292 1.000 12.324 249 GLU AAA CA 1
ATOM 1460 C C . GLU A 1 180 ? -20.338 21.982 -9.377 1.000 11.174 249 GLU AAA C 1
ATOM 1461 O O . GLU A 1 180 ? -19.417 22.673 -9.802 1.000 12.080 249 GLU AAA O 1
ATOM 1467 N N . ASP A 1 181 ? -20.322 21.471 -8.147 1.000 10.344 250 ASP AAA N 1
ATOM 1468 C CA . ASP A 1 181 ? -19.210 21.776 -7.230 1.000 10.385 250 ASP AAA CA 1
ATOM 1469 C C . ASP A 1 181 ? -17.895 21.154 -7.702 1.000 10.137 250 ASP AAA C 1
ATOM 1470 O O . ASP A 1 181 ? -16.844 21.657 -7.293 1.000 11.188 250 ASP AAA O 1
ATOM 1475 N N . PHE A 1 182 ? -17.924 20.119 -8.526 1.000 9.836 251 PHE AAA N 1
ATOM 1476 C CA . PHE A 1 182 ? -16.669 19.544 -9.080 1.000 10.090 251 PHE AAA CA 1
ATOM 1477 C C . PHE A 1 182 ? -15.894 20.618 -9.865 1.000 10.330 251 PHE AAA C 1
ATOM 1478 O O . PHE A 1 182 ? -14.655 20.616 -9.875 1.000 11.000 251 PHE AAA O 1
ATOM 1486 N N . LEU A 1 183 ? -16.605 21.535 -10.516 1.000 11.226 252 LEU AAA N 1
ATOM 1487 C CA . LEU A 1 183 ? -15.951 22.591 -11.334 1.000 11.798 252 LEU AAA CA 1
ATOM 1488 C C . LEU A 1 183 ? -15.218 23.600 -10.434 1.000 13.086 252 LEU AAA C 1
ATOM 1489 O O . LEU A 1 183 ? -14.420 24.375 -10.971 1.000 14.724 252 LEU AAA O 1
ATOM 1494 N N . ASN A 1 184 ? -15.483 23.620 -9.130 1.000 11.494 253 ASN AAA N 1
ATOM 1495 C CA . ASN A 1 184 ? -14.790 24.482 -8.140 1.000 12.420 253 ASN AAA CA 1
ATOM 1496 C C . ASN A 1 184 ? -13.584 23.787 -7.525 1.000 11.888 253 ASN AAA C 1
ATOM 1497 O O . ASN A 1 184 ? -12.899 24.409 -6.703 1.000 12.893 253 ASN AAA O 1
ATOM 1502 N N . TYR A 1 185 ? -13.319 22.534 -7.887 1.000 10.649 254 TYR AAA N 1
ATOM 1503 C CA . TYR A 1 185 ? -12.237 21.778 -7.233 1.000 10.773 254 TYR AAA CA 1
ATOM 1504 C C . TYR A 1 185 ? -10.878 22.409 -7.544 1.000 11.107 254 TYR AAA C 1
ATOM 1505 O O . TYR A 1 185 ? -10.527 22.659 -8.700 1.000 11.937 254 TYR AAA O 1
ATOM 1514 N N . LYS A 1 186 ? -10.138 22.675 -6.481 1.000 11.251 255 LYS AAA N 1
ATOM 1515 C CA . LYS A 1 186 ? -8.738 23.139 -6.567 1.000 11.817 255 LYS AAA CA 1
ATOM 1516 C C . LYS A 1 186 ? -7.747 22.093 -6.049 1.000 11.555 255 LYS AAA C 1
ATOM 1517 O O . LYS A 1 186 ? -6.674 21.965 -6.653 1.000 12.451 255 LYS AAA O 1
ATOM 1523 N N . SER A 1 187 ? -8.066 21.425 -4.949 1.000 10.948 256 SER AAA N 1
ATOM 1524 C CA . SER A 1 187 ? -7.179 20.450 -4.307 1.000 11.554 256 SER AAA CA 1
ATOM 1525 C C . SER A 1 187 ? -7.959 19.682 -3.251 1.000 11.841 256 SER AAA C 1
ATOM 1526 O O . SER A 1 187 ? -9.125 20.072 -2.904 1.000 12.800 256 SER AAA O 1
ATOM 1529 N N . GLY A 1 188 ? -7.343 18.621 -2.743 1.000 11.434 257 GLY AAA N 1
ATOM 1530 C CA . GLY A 1 188 ? -7.883 17.868 -1.607 1.000 11.685 257 GLY AAA CA 1
ATOM 1531 C C . GLY A 1 188 ? -8.721 16.678 -2.069 1.000 10.272 257 GLY AAA C 1
ATOM 1532 O O . GLY A 1 188 ? -8.557 16.164 -3.196 1.000 11.075 257 GLY AAA O 1
ATOM 1533 N N . ILE A 1 189 ? -9.549 16.175 -1.155 1.000 10.053 258 ILE AAA N 1
ATOM 1534 C CA . ILE A 1 189 ? -10.346 14.953 -1.390 1.000 10.291 258 ILE AAA CA 1
ATOM 1535 C C . ILE A 1 189 ? -11.776 15.382 -1.703 1.000 10.363 258 ILE AAA C 1
ATOM 1536 O O . ILE A 1 189 ? -12.488 15.872 -0.803 1.000 12.513 258 ILE AAA O 1
ATOM 1541 N N . TYR A 1 190 ? -12.159 15.245 -2.957 1.000 10.096 259 TYR AAA N 1
ATOM 1542 C CA . TYR A 1 190 ? -13.489 15.656 -3.444 1.000 9.870 259 TYR AAA CA 1
ATOM 1543 C C . TYR A 1 190 ? -14.565 14.710 -2.878 1.000 9.552 259 TYR AAA C 1
ATOM 1544 O O . TYR A 1 190 ? -14.416 13.466 -2.864 1.000 10.072 259 TYR AAA O 1
ATOM 1553 N N . LYS A 1 191 ? -15.711 15.311 -2.555 1.000 10.303 260 LYS AAA N 1
ATOM 1554 C CA . LYS A 1 191 ? -17.023 14.627 -2.410 1.000 11.889 260 LYS AAA CA 1
ATOM 1555 C C . LYS A 1 191 ? -18.105 15.627 -2.828 1.000 10.386 260 LYS AAA C 1
ATOM 1556 O O . LYS A 1 191 ? -17.900 16.841 -2.746 1.000 12.006 260 LYS AAA O 1
ATOM 1562 N N . HIS A 1 192 ? -19.227 15.121 -3.280 1.000 11.237 261 HIS AAA N 1
ATOM 1563 C CA . HIS A 1 192 ? -20.340 15.994 -3.706 1.000 11.323 261 HIS AAA CA 1
ATOM 1564 C C . HIS A 1 192 ? -21.021 16.589 -2.475 1.000 10.876 261 HIS AAA C 1
ATOM 1565 O O . HIS A 1 192 ? -21.524 15.845 -1.607 1.000 12.344 261 HIS AAA O 1
ATOM 1572 N N . ILE A 1 193 ? -21.046 17.908 -2.422 1.000 11.038 262 ILE AAA N 1
ATOM 1573 C CA . ILE A 1 193 ? -21.678 18.662 -1.308 1.000 11.603 262 ILE AAA CA 1
ATOM 1574 C C . ILE A 1 193 ? -22.766 19.598 -1.845 1.000 10.793 262 ILE AAA C 1
ATOM 1575 O O . ILE A 1 193 ? -23.831 19.705 -1.210 1.000 13.319 262 ILE AAA O 1
ATOM 1580 N N . THR A 1 194 ? -22.497 20.339 -2.909 1.000 11.111 263 THR AAA N 1
ATOM 1581 C CA . THR A 1 194 ? -23.443 21.305 -3.507 1.000 12.575 263 THR AAA CA 1
ATOM 1582 C C . THR A 1 194 ? -23.559 21.113 -5.013 1.000 11.688 263 THR AAA C 1
ATOM 1583 O O . THR A 1 194 ? -22.626 20.564 -5.666 1.000 13.118 263 THR AAA O 1
ATOM 1587 N N . GLY A 1 195 ? -24.663 21.612 -5.583 1.000 12.622 264 GLY AAA N 1
ATOM 1588 C CA . GLY A 1 195 ? -24.785 21.756 -7.030 1.000 14.893 264 GLY AAA CA 1
ATOM 1589 C C . GLY A 1 195 ? -25.559 20.634 -7.658 1.000 14.318 264 GLY AAA C 1
ATOM 1590 O O . GLY A 1 195 ? -25.640 19.504 -7.092 1.000 16.016 264 GLY AAA O 1
ATOM 1591 N N . GLU A 1 196 ? -26.090 20.924 -8.833 1.000 15.094 265 GLU AAA N 1
ATOM 1592 C CA . GLU A 1 196 ? -26.899 19.937 -9.577 1.000 16.774 265 GLU AAA CA 1
ATOM 1593 C C . GLU A 1 196 ? -26.018 19.190 -10.581 1.000 14.705 265 GLU AAA C 1
ATOM 1594 O O . GLU A 1 196 ? -24.831 19.531 -10.797 1.000 14.171 265 GLU AAA O 1
ATOM 1600 N N . THR A 1 197 ? -26.558 18.131 -11.160 1.000 16.140 266 THR AAA N 1
ATOM 1601 C CA . THR A 1 197 ? -25.790 17.280 -12.103 1.000 17.106 266 THR AAA CA 1
ATOM 1602 C C . THR A 1 197 ? -25.463 18.027 -13.409 1.000 15.352 266 THR AAA C 1
ATOM 1603 O O . THR A 1 197 ? -26.312 18.793 -13.949 1.000 19.915 266 THR AAA O 1
ATOM 1607 N N . LEU A 1 198 ? -24.253 17.802 -13.919 1.000 14.621 267 LEU AAA N 1
ATOM 1608 C CA . LEU A 1 198 ? -23.837 18.266 -15.268 1.000 16.108 267 LEU AAA CA 1
ATOM 1609 C C . LEU A 1 198 ? -23.569 17.061 -16.182 1.000 18.406 267 LEU AAA C 1
ATOM 1610 O O . LEU A 1 198 ? -22.993 17.224 -17.286 1.000 25.270 267 LEU AAA O 1
ATOM 1615 N N . GLY A 1 199 ? -23.944 15.872 -15.753 1.000 14.129 268 GLY AAA N 1
ATOM 1616 C CA . GLY A 1 199 ? -23.842 14.680 -16.591 1.000 15.788 268 GLY AAA CA 1
ATOM 1617 C C . GLY A 1 199 ? -22.717 13.832 -16.093 1.000 14.589 268 GLY AAA C 1
ATOM 1618 O O . GLY A 1 199 ? -22.438 13.859 -14.926 1.000 20.339 268 GLY AAA O 1
ATOM 1619 N N . GLY A 1 200 ? -22.123 13.071 -16.989 1.000 16.432 269 GLY AAA N 1
ATOM 1620 C CA . GLY A 1 200 ? -21.073 12.119 -16.653 1.000 16.293 269 GLY AAA CA 1
ATOM 1621 C C . GLY A 1 200 ? -19.731 12.585 -17.174 1.000 15.387 269 GLY AAA C 1
ATOM 1622 O O . GLY A 1 200 ? -19.629 13.274 -18.249 1.000 19.447 269 GLY AAA O 1
ATOM 1623 N N . HIS A 1 201 ? -18.693 12.179 -16.474 1.000 11.033 270 HIS AAA N 1
ATOM 1624 C CA . HIS A 1 201 ? -17.295 12.387 -16.885 1.000 11.337 270 HIS AAA CA 1
ATOM 1625 C C . HIS A 1 201 ? -16.580 11.039 -16.833 1.000 10.023 270 HIS AAA C 1
ATOM 1626 O O . HIS A 1 201 ? -16.970 10.174 -16.099 1.000 14.813 270 HIS AAA O 1
ATOM 1633 N N . ALA A 1 202 ? -15.553 10.906 -17.634 1.000 9.167 271 ALA AAA N 1
ATOM 1634 C CA . ALA A 1 202 ? -14.705 9.718 -17.748 1.000 8.615 271 ALA AAA CA 1
ATOM 1635 C C . ALA A 1 202 ? -13.261 10.105 -17.489 1.000 8.521 271 ALA AAA C 1
ATOM 1636 O O . ALA A 1 202 ? -12.788 11.054 -18.106 1.000 11.234 271 ALA AAA O 1
ATOM 1638 N N . ILE A 1 203 ? -12.626 9.379 -16.582 1.000 8.313 272 ILE AAA N 1
ATOM 1639 C CA . ILE A 1 203 ? -11.276 9.691 -16.073 1.000 8.362 272 ILE AAA CA 1
ATOM 1640 C C . ILE A 1 203 ? -10.470 8.396 -15.954 1.000 7.630 272 ILE AAA C 1
ATOM 1641 O O . ILE A 1 203 ? -10.919 7.314 -16.360 1.000 8.239 272 ILE AAA O 1
ATOM 1646 N N . ARG A 1 204 ? -9.239 8.513 -15.459 1.000 8.192 273 ARG AAA N 1
ATOM 1647 C CA . ARG A 1 204 ? -8.304 7.372 -15.365 1.000 8.085 273 ARG AAA CA 1
ATOM 1648 C C . ARG A 1 204 ? -7.872 7.238 -13.900 1.000 7.988 273 ARG AAA C 1
ATOM 1649 O O . ARG A 1 204 ? -7.244 8.178 -13.333 1.000 9.171 273 ARG AAA O 1
ATOM 1657 N N . ILE A 1 205 ? -8.201 6.123 -13.272 1.000 7.794 274 ILE AAA N 1
ATOM 1658 C CA . ILE A 1 205 ? -7.806 5.846 -11.860 1.000 8.364 274 ILE AAA CA 1
ATOM 1659 C C . ILE A 1 205 ? -6.418 5.207 -11.864 1.000 8.831 274 ILE AAA C 1
ATOM 1660 O O . ILE A 1 205 ? -6.262 4.141 -12.488 1.000 8.878 274 ILE AAA O 1
ATOM 1665 N N . ILE A 1 206 ? -5.464 5.837 -11.185 1.000 8.418 275 ILE AAA N 1
ATOM 1666 C CA . ILE A 1 206 ? -4.052 5.371 -11.185 1.000 9.236 275 ILE AAA CA 1
ATOM 1667 C C . ILE A 1 206 ? -3.654 4.765 -9.837 1.000 8.885 275 ILE AAA C 1
ATOM 1668 O O . ILE A 1 206 ? -2.546 4.211 -9.745 1.000 9.692 275 ILE AAA O 1
ATOM 1673 N N . GLY A 1 207 ? -4.444 4.929 -8.786 1.000 8.512 276 GLY AAA N 1
ATOM 1674 C CA . GLY A 1 207 ? -4.028 4.426 -7.476 1.000 8.812 276 GLY AAA CA 1
ATOM 1675 C C . GLY A 1 207 ? -4.977 4.871 -6.399 1.000 8.556 276 GLY AAA C 1
ATOM 1676 O O . GLY A 1 207 ? -6.128 5.261 -6.692 1.000 8.773 276 GLY AAA O 1
ATOM 1677 N N . TRP A 1 208 ? -4.489 4.862 -5.165 1.000 9.235 277 TRP AAA N 1
ATOM 1678 C CA . TRP A 1 208 ? -5.306 5.147 -3.973 1.000 9.175 277 TRP AAA CA 1
ATOM 1679 C C . TRP A 1 208 ? -4.397 5.510 -2.811 1.000 9.240 277 TRP AAA C 1
ATOM 1680 O O . TRP A 1 208 ? -3.182 5.243 -2.850 1.000 10.152 277 TRP AAA O 1
ATOM 1691 N N . GLY A 1 209 ? -4.995 6.089 -1.778 1.000 10.004 278 GLY AAA N 1
ATOM 1692 C CA . GLY A 1 209 ? -4.251 6.397 -0.555 1.000 10.127 278 GLY AAA CA 1
ATOM 1693 C C . GLY A 1 209 ? -5.201 6.770 0.548 1.000 10.347 278 GLY AAA C 1
ATOM 1694 O O . GLY A 1 209 ? -6.449 6.614 0.414 1.000 10.331 278 GLY AAA O 1
ATOM 1695 N N . VAL A 1 210 ? -4.640 7.315 1.606 1.000 11.315 279 VAL AAA N 1
ATOM 1696 C CA A VAL A 1 210 ? -5.452 7.750 2.767 0.500 10.967 279 VAL AAA CA 1
ATOM 1697 C CA B VAL A 1 210 ? -5.413 7.707 2.822 0.500 12.014 279 VAL AAA CA 1
ATOM 1698 C C . VAL A 1 210 ? -4.738 8.943 3.399 1.000 12.009 279 VAL AAA C 1
ATOM 1699 O O . VAL A 1 210 ? -3.514 8.954 3.467 1.000 14.960 279 VAL AAA O 1
ATOM 1706 N N . GLU A 1 211 ? -5.518 9.927 3.806 1.000 11.646 280 GLU AAA N 1
ATOM 1707 C CA . GLU A 1 211 ? -4.938 11.099 4.473 1.000 12.572 280 GLU AAA CA 1
ATOM 1708 C C . GLU A 1 211 ? -5.867 11.492 5.607 1.000 11.930 280 GLU AAA C 1
ATOM 1709 O O . GLU A 1 211 ? -7.084 11.655 5.373 1.000 12.234 280 GLU AAA O 1
ATOM 1715 N N . ASN A 1 212 ? -5.303 11.634 6.807 1.000 12.962 281 ASN AAA N 1
ATOM 1716 C CA . ASN A 1 212 ? -6.103 12.001 8.009 1.000 13.920 281 ASN AAA CA 1
ATOM 1717 C C . ASN A 1 212 ? -7.271 10.997 8.192 1.000 11.682 281 ASN AAA C 1
ATOM 1718 O O . ASN A 1 212 ? -8.414 11.405 8.480 1.000 13.295 281 ASN AAA O 1
ATOM 1723 N N . LYS A 1 213 ? -7.023 9.714 7.901 1.000 12.800 282 LYS AAA N 1
ATOM 1724 C CA . LYS A 1 213 ? -7.962 8.582 8.012 1.000 13.034 282 LYS AAA CA 1
ATOM 1725 C C . LYS A 1 213 ? -8.988 8.549 6.885 1.000 14.108 282 LYS AAA C 1
ATOM 1726 O O . LYS A 1 213 ? -9.743 7.549 6.840 1.000 19.050 282 LYS AAA O 1
ATOM 1732 N N . ALA A 1 214 ? -8.965 9.499 5.950 1.000 11.148 283 ALA AAA N 1
ATOM 1733 C CA . ALA A 1 214 ? -9.933 9.581 4.834 1.000 12.339 283 ALA AAA CA 1
ATOM 1734 C C . ALA A 1 214 ? -9.368 8.851 3.625 1.000 10.642 283 ALA AAA C 1
ATOM 1735 O O . ALA A 1 214 ? -8.388 9.294 3.020 1.000 11.403 283 ALA AAA O 1
ATOM 1737 N N . PRO A 1 215 ? -10.004 7.739 3.207 1.000 10.421 284 PRO AAA N 1
ATOM 1738 C CA . PRO A 1 215 ? -9.546 7.000 2.032 1.000 9.928 284 PRO AAA CA 1
ATOM 1739 C C . PRO A 1 215 ? -9.944 7.716 0.743 1.000 9.386 284 PRO AAA C 1
ATOM 1740 O O . PRO A 1 215 ? -11.063 8.227 0.633 1.000 10.158 284 PRO AAA O 1
ATOM 1744 N N . TYR A 1 216 ? -9.089 7.604 -0.261 1.000 8.836 285 TYR AAA N 1
ATOM 1745 C CA . TYR A 1 216 ? -9.336 8.248 -1.564 1.000 8.874 285 TYR AAA CA 1
ATOM 1746 C C . TYR A 1 216 ? -8.841 7.371 -2.709 1.000 8.900 285 TYR AAA C 1
ATOM 1747 O O . TYR A 1 216 ? -7.965 6.494 -2.534 1.000 9.265 285 TYR AAA O 1
ATOM 1756 N N . TRP A 1 217 ? -9.385 7.670 -3.885 1.000 8.684 286 TRP AAA N 1
ATOM 1757 C CA . TRP A 1 217 ? -8.817 7.252 -5.195 1.000 8.252 286 TRP AAA CA 1
ATOM 1758 C C . TRP A 1 217 ? -7.955 8.396 -5.721 1.000 8.335 286 TRP AAA C 1
ATOM 1759 O O . TRP A 1 217 ? -8.361 9.571 -5.575 1.000 9.237 286 TRP AAA O 1
ATOM 1770 N N . LEU A 1 218 ? -6.842 8.037 -6.359 1.000 8.536 287 LEU AAA N 1
ATOM 1771 C CA . LEU A 1 218 ? -5.974 9.002 -7.072 1.000 8.921 287 LEU AAA CA 1
ATOM 1772 C C . LEU A 1 218 ? -6.271 8.919 -8.566 1.000 8.041 287 LEU AAA C 1
ATOM 1773 O O . LEU A 1 218 ? -6.129 7.821 -9.154 1.000 8.684 287 LEU AAA O 1
ATOM 1778 N N . ILE A 1 219 ? -6.661 10.051 -9.157 1.000 8.405 288 ILE AAA N 1
ATOM 1779 C CA . ILE A 1 219 ? -7.235 10.058 -10.520 1.000 8.623 288 ILE AAA CA 1
ATOM 1780 C C . ILE A 1 219 ? -6.557 11.105 -11.387 1.000 9.274 288 ILE AAA C 1
ATOM 1781 O O . ILE A 1 219 ? -6.339 12.240 -10.939 1.000 9.591 288 ILE AAA O 1
ATOM 1786 N N . ALA A 1 220 ? -6.233 10.734 -12.615 1.000 8.324 289 ALA AAA N 1
ATOM 1787 C CA . ALA A 1 220 ? -5.797 11.685 -13.661 1.000 8.831 289 ALA AAA CA 1
ATOM 1788 C C . ALA A 1 220 ? -7.024 12.228 -14.388 1.000 8.635 289 ALA AAA C 1
ATOM 1789 O O . ALA A 1 220 ? -7.803 11.440 -14.950 1.000 9.330 289 ALA AAA O 1
ATOM 1791 N N . ASN A 1 221 ? -7.198 13.551 -14.358 1.000 9.053 290 ASN AAA N 1
ATOM 1792 C CA . ASN A 1 221 ? -8.183 14.226 -15.223 1.000 8.887 290 ASN AAA CA 1
ATOM 1793 C C . ASN A 1 221 ? -7.510 14.541 -16.561 1.000 9.215 290 ASN AAA C 1
ATOM 1794 O O . ASN A 1 221 ? -6.278 14.381 -16.674 1.000 9.933 290 ASN AAA O 1
ATOM 1799 N N . SER A 1 222 ? -8.293 14.952 -17.556 1.000 8.554 291 SER AAA N 1
ATOM 1800 C CA . SER A 1 222 ? -7.845 15.296 -18.929 1.000 8.666 291 SER AAA CA 1
ATOM 1801 C C . SER A 1 222 ? -8.100 16.771 -19.203 1.000 8.893 291 SER AAA C 1
ATOM 1802 O O . SER A 1 222 ? -8.518 17.115 -20.313 1.000 9.492 291 SER AAA O 1
ATOM 1805 N N . TRP A 1 223 ? -7.844 17.629 -18.201 1.000 8.399 292 TRP AAA N 1
ATOM 1806 C CA . TRP A 1 223 ? -8.092 19.088 -18.279 1.000 8.924 292 TRP AAA CA 1
ATOM 1807 C C . TRP A 1 223 ? -6.787 19.866 -18.095 1.000 8.905 292 TRP AAA C 1
ATOM 1808 O O . TRP A 1 223 ? -6.827 21.013 -17.685 1.000 9.763 292 TRP AAA O 1
ATOM 1819 N N . ASN A 1 224 ? -5.678 19.280 -18.520 1.000 9.525 293 ASN AAA N 1
ATOM 1820 C CA . ASN A 1 224 ? -4.303 19.843 -18.427 1.000 9.484 293 ASN AAA CA 1
ATOM 1821 C C . ASN A 1 224 ? -3.806 19.953 -16.974 1.000 9.270 293 ASN AAA C 1
ATOM 1822 O O . ASN A 1 224 ? -4.549 19.709 -15.993 1.000 10.221 293 ASN AAA O 1
ATOM 1827 N N . GLU A 1 225 ? -2.527 20.276 -16.861 1.000 10.211 294 GLU AAA N 1
ATOM 1828 C CA . GLU A 1 225 ? -1.793 20.288 -15.582 1.000 10.529 294 GLU AAA CA 1
ATOM 1829 C C . GLU A 1 225 ? -2.185 21.450 -14.672 1.000 10.806 294 GLU AAA C 1
ATOM 1830 O O . GLU A 1 225 ? -1.806 21.388 -13.486 1.000 12.068 294 GLU AAA O 1
ATOM 1836 N N . ASP A 1 226 ? -2.833 22.494 -15.183 1.000 10.073 295 ASP AAA N 1
ATOM 1837 C CA . ASP A 1 226 ? -3.223 23.623 -14.319 1.000 9.899 295 ASP AAA CA 1
ATOM 1838 C C . ASP A 1 226 ? -4.424 23.234 -13.445 1.000 9.897 295 ASP AAA C 1
ATOM 1839 O O . ASP A 1 226 ? -4.664 23.865 -12.394 1.000 11.537 295 ASP AAA O 1
ATOM 1844 N N . TRP A 1 227 ? -5.240 22.293 -13.915 1.000 9.934 296 TRP AAA N 1
ATOM 1845 C CA . TRP A 1 227 ? -6.463 21.918 -13.195 1.000 9.525 296 TRP AAA CA 1
ATOM 1846 C C . TRP A 1 227 ? -6.111 21.055 -11.983 1.000 9.609 296 TRP AAA C 1
ATOM 1847 O O . TRP A 1 227 ? -5.323 20.106 -12.116 1.000 10.282 296 TRP AAA O 1
ATOM 1858 N N . GLY A 1 228 ? -6.735 21.340 -10.841 1.000 9.368 297 GLY AAA N 1
ATOM 1859 C CA . GLY A 1 228 ? -6.625 20.436 -9.672 1.000 9.144 297 GLY AAA CA 1
ATOM 1860 C C . GLY A 1 228 ? -5.184 20.334 -9.174 1.000 9.948 297 GLY AAA C 1
ATOM 1861 O O . GLY A 1 228 ? -4.454 21.358 -9.125 1.000 11.190 297 GLY AAA O 1
ATOM 1862 N N . GLU A 1 229 ? -4.806 19.124 -8.777 1.000 9.883 298 GLU AAA N 1
ATOM 1863 C CA . GLU A 1 229 ? -3.498 18.836 -8.153 1.000 10.755 298 GLU AAA CA 1
ATOM 1864 C C . GLU A 1 229 ? -2.512 18.476 -9.271 1.000 10.425 298 GLU AAA C 1
ATOM 1865 O O . GLU A 1 229 ? -2.288 17.271 -9.528 1.000 11.174 298 GLU AAA O 1
ATOM 1871 N N . ASN A 1 230 ? -2.055 19.474 -10.029 1.000 10.598 299 ASN AAA N 1
ATOM 1872 C CA A ASN A 1 230 ? -1.135 19.284 -11.187 0.500 11.445 299 ASN AAA CA 1
ATOM 1873 C CA B ASN A 1 230 ? -1.120 19.233 -11.157 0.500 11.506 299 ASN AAA CA 1
ATOM 1874 C C . ASN A 1 230 ? -1.777 18.334 -12.219 1.000 10.356 299 ASN AAA C 1
ATOM 1875 O O . ASN A 1 230 ? -1.056 17.563 -12.868 1.000 11.616 299 ASN AAA O 1
ATOM 1884 N N . GLY A 1 231 ? -3.100 18.411 -12.373 1.000 9.406 300 GLY AAA N 1
ATOM 1885 C CA . GLY A 1 231 ? -3.863 17.658 -13.384 1.000 9.397 300 GLY AAA CA 1
ATOM 1886 C C . GLY A 1 231 ? -4.613 16.476 -12.797 1.000 8.632 300 GLY AAA C 1
ATOM 1887 O O . GLY A 1 231 ? -5.444 15.891 -13.518 1.000 9.481 300 GLY AAA O 1
ATOM 1888 N N . TYR A 1 232 ? -4.303 16.131 -11.560 1.000 9.872 301 TYR AAA N 1
ATOM 1889 C CA . TYR A 1 232 ? -4.911 15.003 -10.832 1.000 9.530 301 TYR AAA CA 1
ATOM 1890 C C . TYR A 1 232 ? -5.988 15.509 -9.884 1.000 9.405 301 TYR AAA C 1
ATOM 1891 O O . TYR A 1 232 ? -6.039 16.692 -9.503 1.000 10.321 301 TYR AAA O 1
ATOM 1900 N N . PHE A 1 233 ? -6.808 14.586 -9.379 1.000 9.820 302 PHE AAA N 1
ATOM 1901 C CA . PHE A 1 233 ? -7.649 14.871 -8.203 1.000 9.564 302 PHE AAA CA 1
ATOM 1902 C C . PHE A 1 233 ? -7.738 13.612 -7.349 1.000 8.554 302 PHE AAA C 1
ATOM 1903 O O . PHE A 1 233 ? -7.380 12.503 -7.783 1.000 10.122 302 PHE AAA O 1
ATOM 1911 N N . ARG A 1 234 ? -8.237 13.817 -6.140 1.000 8.649 303 ARG AAA N 1
ATOM 1912 C CA . ARG A 1 234 ? -8.575 12.733 -5.203 1.000 8.369 303 ARG AAA CA 1
ATOM 1913 C C . ARG A 1 234 ? -10.080 12.795 -4.930 1.000 8.891 303 ARG AAA C 1
ATOM 1914 O O . ARG A 1 234 ? -10.631 13.903 -4.892 1.000 9.503 303 ARG AAA O 1
ATOM 1922 N N . ILE A 1 235 ? -10.693 11.625 -4.754 1.000 9.045 304 ILE AAA N 1
ATOM 1923 C CA . ILE A 1 235 ? -12.147 11.518 -4.473 1.000 7.919 304 ILE AAA CA 1
ATOM 1924 C C . ILE A 1 235 ? -12.308 10.438 -3.409 1.000 8.559 304 ILE AAA C 1
ATOM 1925 O O . ILE A 1 235 ? -11.570 9.445 -3.369 1.000 9.349 304 ILE AAA O 1
ATOM 1930 N N . VAL A 1 236 ? -13.279 10.629 -2.532 1.000 9.106 305 VAL AAA N 1
ATOM 1931 C CA . VAL A 1 236 ? -13.622 9.634 -1.493 1.000 9.821 305 VAL AAA CA 1
ATOM 1932 C C 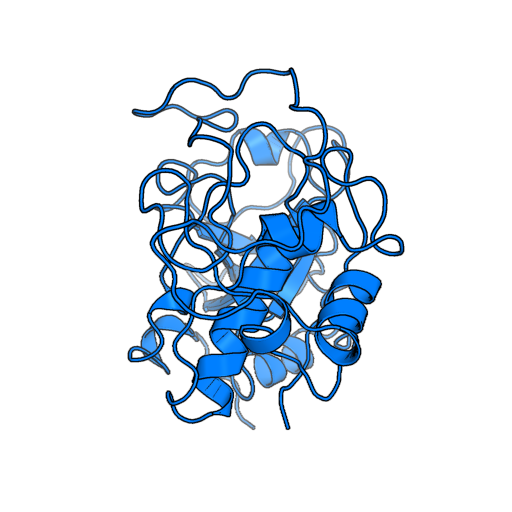. VAL A 1 236 ? -13.692 8.241 -2.125 1.000 8.920 305 VAL AAA C 1
ATOM 1933 O O . VAL A 1 236 ? -14.367 8.085 -3.147 1.000 9.950 305 VAL AAA O 1
ATOM 1937 N N . ARG A 1 237 ? -13.099 7.270 -1.434 1.000 8.704 306 ARG AAA N 1
ATOM 1938 C CA . ARG A 1 237 ? -13.073 5.846 -1.841 1.000 9.146 306 ARG AAA CA 1
ATOM 1939 C C . ARG A 1 237 ? -13.853 5.003 -0.849 1.000 8.958 306 ARG AAA C 1
ATOM 1940 O O . ARG A 1 237 ? -13.694 5.166 0.377 1.000 10.563 306 ARG AAA O 1
ATOM 1948 N N . GLY A 1 238 ? -14.618 4.061 -1.379 1.000 9.644 307 GLY AAA N 1
ATOM 1949 C CA . GLY A 1 238 ? -15.289 3.012 -0.590 1.000 10.185 307 GLY AAA CA 1
ATOM 1950 C C . GLY A 1 238 ? -16.795 3.165 -0.413 1.000 10.359 307 GLY AAA C 1
ATOM 1951 O O . GLY A 1 238 ? -17.416 2.238 0.134 1.000 11.328 307 GLY AAA O 1
ATOM 1952 N N . ARG A 1 239 ? -17.366 4.285 -0.866 1.000 10.567 308 ARG AAA N 1
ATOM 1953 C CA A ARG A 1 239 ? -18.790 4.650 -0.654 0.500 12.016 308 ARG AAA CA 1
ATOM 1954 C CA B ARG A 1 239 ? -18.826 4.512 -0.666 0.500 11.360 308 ARG AAA CA 1
ATOM 1955 C C . ARG A 1 239 ? -19.497 4.858 -2.002 1.000 10.678 308 ARG AAA C 1
ATOM 1956 O O . ARG A 1 239 ? -20.598 5.432 -2.003 1.000 13.253 308 ARG AAA O 1
ATOM 1971 N N . ASP A 1 240 ? -18.881 4.428 -3.111 1.000 9.794 309 ASP AAA N 1
ATOM 1972 C CA . ASP A 1 240 ? -19.417 4.657 -4.479 1.000 10.090 309 ASP AAA CA 1
ATOM 1973 C C . ASP A 1 240 ? -19.787 6.133 -4.662 1.000 9.605 309 ASP AAA C 1
ATOM 1974 O O . ASP A 1 240 ? -20.824 6.452 -5.281 1.000 10.465 309 ASP AAA O 1
ATOM 1979 N N . GLU A 1 241 ? -18.914 7.020 -4.193 1.000 9.620 310 GLU AAA N 1
ATOM 1980 C CA . GLU A 1 241 ? -19.106 8.489 -4.304 1.000 9.721 310 GLU AAA CA 1
ATOM 1981 C C . GLU A 1 241 ? -19.284 8.883 -5.769 1.000 9.062 310 GLU AAA C 1
ATOM 1982 O O . GLU A 1 241 ? -18.392 8.634 -6.601 1.000 9.417 310 GLU AAA O 1
ATOM 1988 N N . CYS A 1 242 ? -20.413 9.526 -6.118 1.000 9.641 311 CYS AAA N 1
ATOM 1989 C CA . CYS A 1 242 ? -20.679 9.972 -7.503 1.000 9.339 311 CYS AAA CA 1
ATOM 1990 C C . CYS A 1 242 ? -20.594 8.780 -8.477 1.000 9.032 311 CYS AAA C 1
ATOM 1991 O O . CYS A 1 242 ? -20.328 8.988 -9.636 1.000 9.956 311 CYS AAA O 1
ATOM 1994 N N . SER A 1 243 ? -20.842 7.564 -7.998 1.000 8.699 312 SER AAA N 1
ATOM 1995 C CA . SER A 1 243 ? -20.797 6.321 -8.810 1.000 9.192 312 SER AAA CA 1
ATOM 1996 C C . SER A 1 243 ? -19.384 5.975 -9.305 1.000 8.967 312 SER AAA C 1
ATOM 1997 O O . SER A 1 243 ? -19.262 5.176 -10.250 1.000 9.835 312 SER AAA O 1
ATOM 2000 N N . ILE A 1 244 ? -18.353 6.419 -8.591 1.000 8.829 313 ILE AAA N 1
ATOM 2001 C CA . ILE A 1 244 ? -16.947 6.219 -9.029 1.000 8.963 313 ILE AAA CA 1
ATOM 2002 C C . ILE A 1 244 ? -16.571 4.737 -9.060 1.000 9.088 313 ILE AAA C 1
ATOM 2003 O O . ILE A 1 244 ? -15.589 4.427 -9.746 1.000 9.764 313 ILE AAA O 1
ATOM 2008 N N . GLU A 1 245 ? -17.205 3.878 -8.265 1.000 9.197 314 GLU AAA N 1
ATOM 2009 C CA . GLU A 1 245 ? -16.847 2.442 -8.240 1.000 9.759 314 GLU AAA CA 1
ATOM 2010 C C . GLU A 1 245 ? -17.755 1.616 -9.159 1.000 9.508 314 GLU AAA C 1
ATOM 2011 O O . GLU A 1 245 ? -17.571 0.395 -9.225 1.000 11.888 314 GLU AAA O 1
ATOM 2017 N N . SER A 1 246 ? -18.675 2.234 -9.903 1.000 9.076 315 SER AAA N 1
ATOM 2018 C CA . SER A 1 246 ? -19.743 1.489 -10.606 1.000 10.332 315 SER AAA CA 1
ATOM 2019 C C . SER A 1 246 ? -19.624 1.517 -12.130 1.000 10.237 315 SER AAA C 1
ATOM 2020 O O . SER A 1 246 ? -20.454 0.840 -12.772 1.000 11.799 315 SER AAA O 1
ATOM 2023 N N . GLU A 1 247 ? -18.665 2.248 -12.691 1.000 9.121 316 GLU AAA N 1
ATOM 2024 C CA . GLU A 1 247 ? -18.515 2.363 -14.161 1.000 10.173 316 GLU AAA CA 1
ATOM 2025 C C . GLU A 1 247 ? -17.039 2.211 -14.545 1.000 8.898 316 GLU AAA C 1
ATOM 2026 O O . GLU A 1 247 ? -16.530 2.964 -15.366 1.000 10.755 316 GLU AAA O 1
ATOM 2032 N N . VAL A 1 248 ? -16.393 1.200 -13.990 1.000 8.713 317 VAL AAA N 1
ATOM 2033 C CA . VAL A 1 248 ? -14.955 0.942 -14.227 1.000 8.404 317 VAL AAA CA 1
ATOM 2034 C C . VAL A 1 248 ? -14.844 -0.044 -15.393 1.000 8.792 317 VAL AAA C 1
ATOM 2035 O O . VAL A 1 248 ? -15.502 -1.103 -15.392 1.000 9.741 317 VAL AAA O 1
ATOM 2039 N N . THR A 1 249 ? -13.987 0.271 -16.355 1.000 8.610 318 THR AAA N 1
ATOM 2040 C CA . THR A 1 249 ? -13.778 -0.541 -17.590 1.000 8.833 318 THR AAA CA 1
ATOM 2041 C C . THR A 1 249 ? -12.281 -0.577 -17.900 1.000 8.827 318 THR AAA C 1
ATOM 2042 O O . THR A 1 249 ? -11.587 0.437 -17.750 1.000 9.836 318 THR AAA O 1
ATOM 2046 N N . ALA A 1 250 ? -11.801 -1.720 -18.328 1.000 8.437 319 ALA AAA N 1
ATOM 2047 C CA . ALA A 1 250 ? -10.391 -1.849 -18.725 1.000 8.958 319 ALA AAA CA 1
ATOM 2048 C C . ALA A 1 250 ? -10.244 -3.029 -19.675 1.000 9.479 319 ALA AAA C 1
ATOM 2049 O O . ALA A 1 250 ? -11.237 -3.469 -20.305 1.000 10.027 319 ALA AAA O 1
ATOM 2051 N N . GLY A 1 251 ? -9.017 -3.503 -19.854 1.000 8.899 320 GLY AAA N 1
ATOM 2052 C CA . GLY A 1 251 ? -8.741 -4.526 -20.852 1.000 8.668 320 GLY AAA CA 1
ATOM 2053 C C . GLY A 1 251 ? -7.273 -4.874 -20.837 1.000 8.976 320 GLY AAA C 1
ATOM 2054 O O . GLY A 1 251 ? -6.474 -4.212 -20.151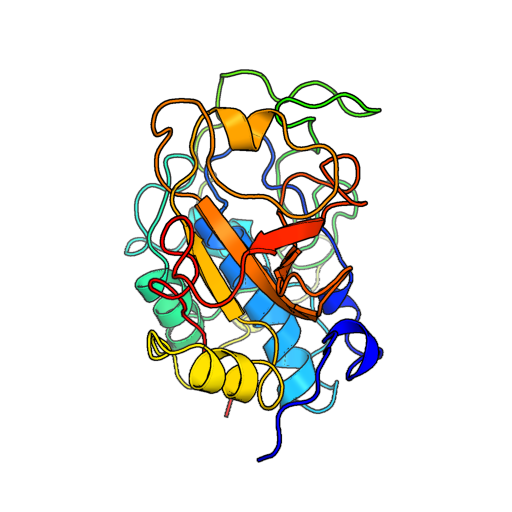 1.000 9.156 320 GLY AAA O 1
ATOM 2055 N N . ARG A 1 252 ? -6.921 -5.914 -21.560 1.000 9.202 321 ARG AAA N 1
ATOM 2056 C CA A ARG A 1 252 ? -5.543 -6.435 -21.542 0.500 8.849 321 ARG AAA CA 1
ATOM 2057 C CA B ARG A 1 252 ? -5.550 -6.459 -21.540 0.500 9.369 321 ARG AAA CA 1
ATOM 2058 C C . ARG A 1 252 ? -5.066 -6.702 -22.972 1.000 8.909 321 ARG AAA C 1
ATOM 2059 O O . ARG A 1 252 ? -5.871 -7.007 -23.847 1.000 9.676 321 ARG AAA O 1
ATOM 2074 N N . ILE A 1 253 ? -3.755 -6.631 -23.180 1.000 9.647 322 ILE AAA N 1
ATOM 2075 C CA . ILE A 1 253 ? -3.154 -6.942 -24.502 1.000 10.476 322 ILE AAA CA 1
ATOM 2076 C C . ILE A 1 253 ? -2.899 -8.452 -24.627 1.000 11.115 322 ILE AAA C 1
ATOM 2077 O O . ILE A 1 253 ? -2.591 -8.895 -25.736 1.000 12.221 322 ILE AAA O 1
ATOM 2082 N N . ASN A 1 254 ? -2.954 -9.233 -23.541 1.000 12.251 323 ASN AAA N 1
ATOM 2083 C CA . ASN A 1 254 ? -2.664 -10.681 -23.588 1.000 13.752 323 ASN AAA CA 1
ATOM 2084 C C . ASN A 1 254 ? -3.474 -11.420 -22.514 1.000 17.698 323 ASN AAA C 1
ATOM 2085 O O . ASN A 1 254 ? -3.343 -12.659 -22.395 1.000 21.605 323 ASN AAA O 1
#

Nearest PDB structures (foldseek):
  4i05-assembly1_A  TM=1.001E+00  e=6.558E-58  Schistosoma mansoni
  5ogq-assembly3_C  TM=1.001E+00  e=7.144E-57  Schistosoma mansoni
  3s3r-assembly2_B  TM=1.000E+00  e=3.048E-53  Schistosoma mansoni
  8b5f-assembly1_A  TM=9.819E-01  e=1.841E-42  Homo sapiens
  1the-assembly1_B-2  TM=9.852E-01  e=1.661E-41  Rattus norvegicus

Secondary structure (P-SEA, 3-state):
ccccccccccccccccccccbbbbbccccaaaaaaaaaaaaaaaaaaaccccbbbbbaaaaacccccccccccccccaaaaaaaacbbbbbbcccccccccccccbbbbbcccccccccccccccccccccccccccccccccccbbbbcccccccccaaaaaaaaacccbbbbbbbbcccccccccccccccccccccbbbbbbccccccccbbbbbbbbccccccccccccccccccccccccccccccccc

Sequence (254 aa):
VEIPSSSFDSRKKWPRCKSIATIRDQSRCGSCWAFGAVEAMSDRSCIQSGGKQNVEELSAVDLLSCCESCGLGCEEGGILGPAWDYWVKEGIVTGSSKEENHHAGCEPYPFPKKCEHHHTKGKYPPCGSKKIIYKTPRCKQQTCQKKKYKTPYTQDKHRGKSSYNVKNNDEKAIQKEIMMKYGPVEAGFTVVYEDFLNYKSGIYKHITGETLGGHAIRIIGWGVVENKAPYWLIANSWNEDWGENNGYFRIVRGRRDECSIESEVTAGRRIN

Foldseek 3Di:
DDFDQKDFLCVVCVLQVLSVDAAAPFQFQLLLLVQAQSFVQSLVCVQVVNPSNARFASLLLLAPQPQQDARRVYGDNQSSQVCQAPQATAGEDDPVVGDGFDHDVHDAAAQLADDDHHHSDDHHDHRDHNPQGGDPVHPDRSSRRGHHANDKDAFDLAQVSQSVCCVPRHKWKFKFWDFPCVSVAAEDADADDDGGTPGMGIWIFRMWHADPNFTWTKTAGNNALNGYPRRIYIYGPDPCGRPRSPGIMDGHRD

Solvent-accessible surface area: 11794 Å² total; per-residue (Å²): 121,159,33,50,84,65,24,35,0,75,168,103,38,81,187,7,140,18,1,61,50,31,26,12,13,3,48,5,23,0,18,4,0,4,1,0,0,7,0,0,0,0,0,1,1,21,31,32,74,22,183,52,78,32,53,0,0,4,14,0,0,4,24,26,13,100,86,0,35,123,8,2,130,22,36,96,10,28,32,0,0,82,14,0,41,166,85,0,0,0,12,2,8,35,90,96,111,86,48,15,0,17,18,10,50,24,47,39,0,8,22,121,23,190,53,140,50,82,106,14,64,110,171,94,71,115,55,25,96,50,150,106,91,17,31,96,126,63,179,48,92,19,86,130,10,33,36,127,10,144,42,36,64,119,20,146,106,57,54,98,20,0,11,70,24,0,29,139,51,0,0,0,0,0,3,5,38,11,53,83,18,0,40,94,14,115,79,24,51,15,109,65,127,84,29,130,83,98,36,67,12,6,3,1,0,0,0,5,0,70,81,140,198,39,51,30,0,24,0,1,1,4,24,1,50,36,0,18,45,108,0,16,0,38,0,25,23,39,204,59,34,16,50,0,11,59,92,2,6,0,0,66,31,95

B-factor: mean 16.12, std 8.44, range [7.62, 59.39]

Radius of gyration: 17.06 Å; Cα contacts (8 Å, |Δi|>4): 655; chains: 1; bounding box: 36×41×51 Å

=== Feature glossary ===
Reading guide. The protein is described through the following features:

Foldseek 3Di. A 3Di character summarizes, for each residue, the relative orientation of the Cα frame of its nearest spatial neighbor. Because it encodes fold topology rather than chemistry, 3Di alignments detect remote structural similarity that sequence alignment misses.

Contact-map, Ramachandran, and PAE plots. Plot images: a contact map (which residues are close in 3D, as an N×N binary image), a Ramachandran scatter (backbone torsion angles, revealing secondary-structure composition at a glance), and — for AlphaFold structures — a PAE heatmap (pairwise prediction confidence).

Radius of gyration, Cα contacts, bounding box. Radius of gyration (Rg) is the root-mean-square distance of Cα atoms from their centroid — a single number for overall size and compactness. A globular domain of N residues has Rg ≈ 2.2·N^0.38 Å; an extended or disordered chain has a much larger Rg. The Cα contact count is the number of residue pairs whose Cα atoms are within 8 Å and are more than four positions apart in sequence — a standard proxy for tertiary packing density. The bounding box is the smallest axis-aligned box enclosing all Cα atoms.

Secondary structure (8-state, DSSP). Eight-state secondary structure (DSSP): H is the canonical α-helix, G the tighter 3₁₀-helix, I the wider π-helix; E/B are β-structure, T and S are turns and bends, and '-' is everything else. DSSP derives these from the pattern of main-chain N–H···O=C hydrogen bonds, not from the sequence.

B-factor. B-factor (Debye–Waller factor) reflects atomic displacement in the crystal lattice. It is an experimental observable (units Å²), not a prediction; low values mean the atom is pinned down, high values mean it moves or is heterogeneous across the crystal.

pLDDT. pLDDT is the predicted lDDT-Cα score: AlphaFold's confidence that the local environment of each residue (all inter-atomic distances within 15 Å) is correctly placed. It is a per-residue number between 0 and 100, with higher meaning more reliable.

Nearest PDB structures. Nearest PDB neighbors are the top structural matches found by Foldseek when searching this structure against the entire Protein Data Bank. Each hit reports a TM-score (0 to 1; >0.5 almost always implies the same fold) and an E-value. These are *structural* homologs — they may share no detectable sequence similarity.

Solvent-accessible surface area. Accessible surface area quantifies burial. A residue with SASA near zero is packed into the hydrophobic core; one with SASA >100 Å² sits on the surface. Computed here via the Shrake–Rupley numerical algorithm with a 1.4 Å probe.

Rendered structure images. Structure images are PyMOL renders from six orthogonal camera directions. Cartoon representation draws helices as coils and strands as arrows; sticks shows the backbone as bonds; surface shows the solvent-excluded envelope. Rainbow coloring maps sequence position to hue (blue→red, N→C); chain coloring assigns a distinct color per polypeptide.

Backbone torsions (φ/ψ). φ (phi) and ψ (psi) are the two rotatable backbone dihedrals per residue: φ is the C(i-1)–N–Cα–C torsion, ψ is the N–Cα–C–N(i+1) torsion, both in degrees on (−180°, 180°]. α-helical residues cluster near (−60°, −45°); β-strand residues near (−120°, +130°). A Ramachandran plot is simply a scatter of (φ, ψ) for every residue.

Predicted aligned error. Predicted Aligned Error (PAE) is an AlphaFold confidence matrix: entry (i, j) is the expected error in the position of residue j, in ångströms, when the prediction is superimposed on the true structure at residue i. Low PAE within a block of residues means that block is internally rigid and well-predicted; high PAE between two blocks means their relative placement is uncertain even if each block individually is confident.

mmCIF coordinates. Structure coordinates are given as an mmCIF _atom_site loop: one row per atom with element, residue name, chain id, sequence number, and x/y/z position in Å. Only the four main-chain atoms per residue are included here; side chains are omitted to keep the record compact.

InterPro / GO / CATH / organism. Database cross-references. InterPro integrates a dozen domain/family signature databases into unified entries with residue-range hits. GO terms attach function/process/location labels with evidence codes. CATH codes position the fold in a four-level structural taxonomy. Organism is the NCBI-taxonomy species name.

Secondary structure (3-state, P-SEA). SS3 is a coarse helix/strand/coil call (letters a/b/c) made by the P-SEA algorithm from inter-Cα distances and dihedrals. It is less detailed than DSSP but needs only Cα positions.

Sequence. Sequence gives the chain of amino acids in standard one-letter code (A=alanine, C=cysteine, …, Y=tyrosine), read N→C. It is the only feature that is directly encoded by the gene; all structural features are derived from the folded form of this sequence.